Protein AF-A0A8T3SAT8-F1 (afdb_monomer)

Foldseek 3Di:
DPPPVVVVVVVVVVVPPPPDDDDDDDDDDDDDDDDDDDDDDDDDDPPDDDPPPDDDDPDDPPPPPPPPPPPPPPPPPPPPPPPPPPPPDDPDPDDPDDDDDDDPDDDDDDDDPDAAPDCDPVPDDDDRSVVVNVVQDWDQWDADPPDDPHIDGTQFPDKDDDPPDPDIDGHGDPPDAHPVRD

Secondary structure (DSSP, 8-state):
--TTHHHHHHHHHHTTS---------PPP----------PPP----------------------------------------------------PPPP-PPPPP--------SS--S-S-GGG--SHHHHHHHTTT---SEEEPTT-SS-EEESSEEEEE--TT-S--EEEEPTT---TT--

Solvent-accessible surface area (backbone atoms only — not comparable to full-atom values): 13317 Å² total; per-residue (Å²): 135,69,74,61,63,57,50,55,55,52,55,57,58,64,69,71,75,78,85,84,79,90,84,78,89,80,89,85,91,81,86,89,83,82,86,82,81,89,80,89,78,78,87,76,76,81,79,80,74,74,79,81,84,72,81,75,76,85,70,77,76,80,80,71,76,75,81,80,69,76,76,79,81,69,77,77,80,82,69,75,78,78,83,69,77,78,79,83,70,75,82,77,85,72,77,77,81,76,90,68,82,90,72,89,80,86,86,85,89,79,87,70,96,60,78,56,87,51,88,48,76,92,80,52,90,54,70,54,23,48,63,55,41,65,77,78,52,83,53,54,57,44,64,39,92,95,53,91,83,46,77,39,64,63,43,20,74,46,72,49,72,56,97,88,53,94,62,72,52,72,44,62,60,80,88,74,60,50,99,88,70,87

Structure (mmCIF, N/CA/C/O backbone):
data_AF-A0A8T3SAT8-F1
#
_entry.id   AF-A0A8T3SAT8-F1
#
loop_
_atom_site.group_PDB
_atom_site.id
_atom_site.type_symbol
_atom_site.label_atom_id
_atom_site.label_alt_id
_atom_site.label_comp_id
_atom_site.label_asym_id
_atom_site.label_entity_id
_atom_site.label_seq_id
_atom_site.pdbx_PDB_ins_code
_atom_site.Cartn_x
_atom_site.Cartn_y
_atom_site.Cartn_z
_atom_site.occupancy
_atom_site.B_iso_or_equiv
_atom_site.auth_seq_id
_atom_site.auth_comp_id
_atom_site.auth_asym_id
_atom_site.auth_atom_id
_atom_site.pdbx_PDB_model_num
ATOM 1 N N . MET A 1 1 ? -43.794 12.900 -23.174 1.00 59.75 1 MET A N 1
ATOM 2 C CA . MET A 1 1 ? -42.938 12.258 -22.145 1.00 59.75 1 MET A CA 1
ATOM 3 C C . MET A 1 1 ? -42.819 13.051 -20.827 1.00 59.75 1 MET A C 1
ATOM 5 O O . MET A 1 1 ? -41.925 12.776 -20.044 1.00 59.75 1 MET A O 1
ATOM 9 N N . ILE A 1 2 ? -43.742 13.973 -20.506 1.00 54.03 2 ILE A N 1
ATOM 10 C CA . ILE A 1 2 ? -43.681 14.790 -19.267 1.00 54.03 2 ILE A CA 1
ATOM 11 C C . ILE A 1 2 ? -44.518 14.192 -18.110 1.00 54.03 2 ILE A C 1
ATOM 13 O O . ILE A 1 2 ? -44.327 14.543 -16.953 1.00 54.03 2 ILE A O 1
ATOM 17 N N . ARG A 1 3 ? -45.403 13.220 -18.379 1.00 60.56 3 ARG A N 1
ATOM 18 C CA . ARG A 1 3 ? -46.362 12.713 -17.374 1.00 60.56 3 ARG A CA 1
ATOM 19 C C . ARG A 1 3 ? -45.840 11.628 -16.419 1.00 60.56 3 ARG A C 1
ATOM 21 O O . ARG A 1 3 ? -46.456 11.428 -15.384 1.00 60.56 3 ARG A O 1
ATOM 28 N N . VAL A 1 4 ? -44.718 10.967 -16.713 1.00 58.59 4 VAL A N 1
ATOM 29 C CA . VAL A 1 4 ? -44.170 9.902 -15.839 1.00 58.59 4 VAL A CA 1
ATOM 30 C C . VAL A 1 4 ? -43.179 10.470 -14.818 1.00 58.59 4 VAL A C 1
ATOM 32 O O . VAL A 1 4 ? -43.240 10.133 -13.641 1.00 58.59 4 VAL A O 1
ATOM 35 N N . 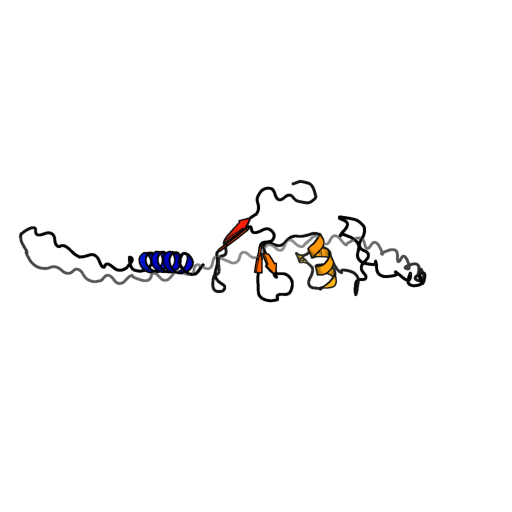ARG A 1 5 ? -42.338 11.428 -15.232 1.00 58.50 5 ARG A N 1
ATOM 36 C CA . ARG A 1 5 ? -41.372 12.098 -14.342 1.00 58.50 5 ARG A CA 1
ATOM 37 C C . ARG A 1 5 ? -42.046 12.925 -13.242 1.00 58.50 5 ARG A C 1
ATOM 39 O O . ARG A 1 5 ? -41.554 12.955 -12.123 1.00 58.50 5 ARG A O 1
ATOM 46 N N . SER A 1 6 ? -43.204 13.522 -13.534 1.00 58.28 6 SER A N 1
ATOM 47 C CA . SER A 1 6 ? -43.958 14.307 -12.548 1.00 58.28 6 SER A CA 1
ATOM 48 C C . SER A 1 6 ? -44.686 13.445 -11.508 1.00 58.28 6 SER A C 1
ATOM 50 O O . SER A 1 6 ? -44.957 13.930 -10.417 1.00 58.28 6 SER A O 1
ATOM 52 N N . LEU A 1 7 ? -44.990 12.179 -11.826 1.00 57.75 7 LEU A N 1
ATOM 53 C CA . LEU A 1 7 ? -45.648 11.251 -10.902 1.00 57.75 7 LEU A CA 1
ATOM 54 C C . LEU A 1 7 ? -44.633 10.604 -9.948 1.00 57.75 7 LEU A C 1
ATOM 56 O O . LEU A 1 7 ? -44.908 10.481 -8.761 1.00 57.75 7 LEU A O 1
ATOM 60 N N . VAL A 1 8 ? -43.432 10.274 -10.439 1.00 63.25 8 VAL A N 1
ATOM 61 C CA . VAL A 1 8 ? -42.338 9.738 -9.607 1.00 63.25 8 VAL A CA 1
ATOM 62 C C . VAL A 1 8 ? -41.837 10.789 -8.611 1.00 63.25 8 VAL A C 1
ATOM 64 O O . VAL A 1 8 ? -41.663 10.478 -7.438 1.00 63.25 8 VAL A O 1
ATOM 67 N N . LEU A 1 9 ? -41.700 12.051 -9.036 1.00 60.97 9 LEU A N 1
ATOM 68 C CA . LEU A 1 9 ? -41.302 13.142 -8.139 1.00 60.97 9 LEU A CA 1
ATOM 69 C C . LEU A 1 9 ? -42.348 13.397 -7.035 1.00 60.97 9 LEU A C 1
ATOM 71 O O . LEU A 1 9 ? -41.993 13.692 -5.899 1.00 60.97 9 LEU A O 1
ATOM 75 N N . LEU A 1 10 ? -43.638 13.233 -7.345 1.00 61.78 10 LEU A N 1
ATOM 76 C CA . LEU A 1 10 ? -44.729 13.454 -6.392 1.00 61.78 10 LEU A CA 1
ATOM 77 C C . LEU A 1 10 ? -44.876 12.294 -5.388 1.00 61.78 10 LEU A C 1
ATOM 79 O O . LEU A 1 10 ? -45.220 12.533 -4.235 1.00 61.78 10 LEU A O 1
ATOM 83 N N . VAL A 1 11 ? -44.532 11.059 -5.777 1.00 63.66 11 VAL A N 1
ATOM 84 C CA . VAL A 1 11 ? -44.477 9.898 -4.865 1.00 63.66 11 VAL A CA 1
ATOM 85 C C . VAL A 1 11 ? -43.277 9.978 -3.910 1.00 63.66 11 VAL A C 1
ATOM 87 O O . VAL A 1 11 ? -43.422 9.656 -2.734 1.00 63.66 11 VAL A O 1
ATOM 90 N N . VAL A 1 12 ? -42.121 10.473 -4.367 1.00 61.75 12 VAL A N 1
ATOM 91 C CA . VAL A 1 12 ? -40.926 10.641 -3.513 1.00 61.75 12 VAL A CA 1
ATOM 92 C C . VAL A 1 12 ? -41.107 11.770 -2.489 1.00 61.75 12 VAL A C 1
ATOM 94 O O . VAL A 1 12 ? -40.681 11.632 -1.346 1.00 61.75 12 VAL A O 1
ATOM 97 N N . ILE A 1 13 ? -41.807 12.851 -2.847 1.00 63.84 13 ILE A N 1
ATOM 98 C CA . ILE A 1 13 ? -42.087 13.962 -1.919 1.00 63.84 13 ILE A CA 1
ATOM 99 C C . ILE A 1 13 ? -43.122 13.567 -0.849 1.00 63.84 13 ILE A C 1
ATOM 101 O O . ILE A 1 13 ? -42.999 13.989 0.297 1.00 63.84 13 ILE A O 1
ATOM 105 N N . ILE A 1 14 ? -44.101 12.714 -1.173 1.00 60.81 14 ILE A N 1
ATOM 106 C CA . ILE A 1 14 ? -45.084 12.215 -0.191 1.00 60.81 14 ILE A CA 1
ATOM 107 C C . ILE A 1 14 ? -44.446 11.229 0.810 1.00 60.81 14 ILE A C 1
ATOM 109 O O . ILE A 1 14 ? -44.901 11.150 1.949 1.00 60.81 14 ILE A O 1
ATOM 113 N N . LEU A 1 15 ? -43.359 10.536 0.443 1.00 52.44 15 LEU A N 1
ATOM 114 C CA . LEU A 1 15 ? -42.663 9.605 1.342 1.00 52.44 15 LEU A CA 1
ATOM 115 C C . LEU A 1 15 ? -41.742 10.289 2.378 1.00 52.44 15 LEU A C 1
ATOM 117 O O . LEU A 1 15 ? -41.305 9.632 3.316 1.00 52.44 15 LEU A O 1
ATOM 121 N N . MET A 1 16 ? -41.470 11.594 2.243 1.00 59.75 16 MET A N 1
ATOM 122 C CA . MET A 1 16 ? -40.545 12.353 3.107 1.00 59.75 16 MET A CA 1
ATOM 123 C C . MET A 1 16 ? -41.233 13.262 4.151 1.00 59.75 16 MET A C 1
ATOM 125 O O . MET A 1 16 ? -40.554 14.005 4.852 1.00 59.75 16 MET A O 1
ATOM 129 N N . ILE A 1 17 ? -42.565 13.200 4.314 1.00 55.97 17 ILE A N 1
ATOM 130 C CA . ILE A 1 17 ? -43.322 14.010 5.306 1.00 55.97 17 ILE A CA 1
ATOM 131 C C . ILE A 1 17 ? -44.000 13.123 6.378 1.00 55.97 17 ILE A C 1
ATOM 133 O O . ILE A 1 17 ? -45.055 13.457 6.906 1.00 55.97 17 ILE A O 1
ATOM 137 N N . ALA A 1 18 ? -43.416 11.971 6.727 1.00 52.09 18 ALA A N 1
ATOM 138 C CA . ALA A 1 18 ? -43.997 11.042 7.713 1.00 52.09 18 ALA A CA 1
ATOM 139 C C . ALA A 1 18 ? -43.043 10.641 8.855 1.00 52.09 18 ALA A C 1
ATOM 141 O O . ALA A 1 18 ? -43.134 9.533 9.376 1.00 52.09 18 ALA A O 1
ATOM 142 N N . ALA A 1 19 ? -42.155 11.542 9.283 1.00 50.53 19 ALA A N 1
ATOM 143 C CA . ALA A 1 19 ? -41.321 11.333 10.470 1.00 50.53 19 ALA A CA 1
ATOM 144 C C . ALA A 1 19 ? -41.245 12.599 11.338 1.00 50.53 19 ALA A C 1
ATOM 146 O O . ALA A 1 19 ? -40.185 13.171 11.559 1.00 50.53 19 ALA A O 1
ATOM 147 N N . CYS A 1 20 ? -42.397 13.058 11.828 1.00 44.00 20 CYS A N 1
ATOM 148 C CA . CYS A 1 20 ? -42.449 13.899 13.020 1.00 44.00 20 CYS A CA 1
ATOM 149 C C . CYS A 1 20 ? -43.768 13.643 13.752 1.00 44.00 20 CYS A C 1
ATOM 151 O O . CYS A 1 20 ? -44.826 14.122 13.347 1.00 44.00 20 CYS A O 1
ATOM 153 N N . ALA A 1 21 ? -43.702 12.850 14.819 1.00 49.66 21 ALA A N 1
ATOM 154 C CA . ALA A 1 21 ? -44.739 12.779 15.835 1.00 49.66 21 ALA A CA 1
ATOM 155 C C . ALA A 1 21 ? -44.066 12.582 17.206 1.00 49.66 21 ALA A C 1
ATOM 157 O O . ALA A 1 21 ? -43.407 11.562 17.411 1.00 49.66 21 ALA A O 1
ATOM 158 N N . PRO A 1 22 ? -44.211 13.533 18.145 1.00 55.34 22 PRO A N 1
ATOM 159 C CA . PRO A 1 22 ? -43.797 13.358 19.529 1.00 55.34 22 PRO A 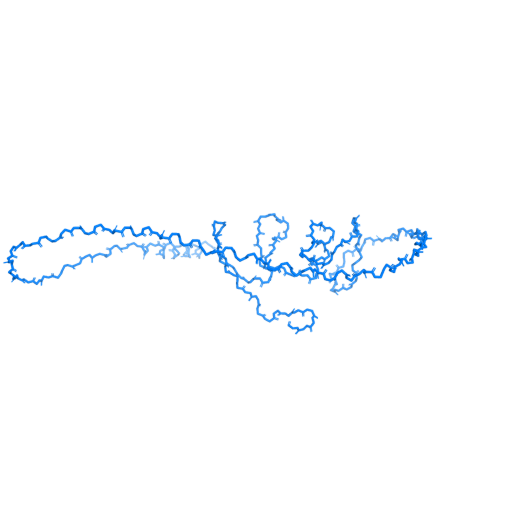CA 1
ATOM 160 C C . PRO A 1 22 ? -44.899 12.609 20.297 1.00 55.34 22 PRO A C 1
ATOM 162 O O . PRO A 1 22 ? -45.972 13.156 20.548 1.00 55.34 22 PRO A O 1
ATOM 165 N N . GLY A 1 23 ? -44.660 11.351 20.671 1.00 43.56 23 GLY A N 1
ATOM 166 C CA . GLY A 1 23 ? -45.424 10.686 21.734 1.00 43.56 23 GLY A CA 1
ATOM 167 C C . GLY A 1 23 ? -44.759 11.020 23.073 1.00 43.56 23 GLY A C 1
ATOM 168 O O . GLY A 1 23 ? -43.551 10.882 23.191 1.00 43.56 23 GLY A O 1
ATOM 169 N N . GLY A 1 24 ? -45.419 11.523 24.110 1.00 42.00 24 GLY A N 1
ATOM 170 C CA . GLY A 1 24 ? -46.820 11.363 24.478 1.00 42.00 24 GLY A CA 1
ATOM 171 C C . GLY A 1 24 ? -46.853 10.693 25.849 1.00 42.00 24 GLY A C 1
ATOM 172 O O . GLY A 1 24 ? -47.033 9.485 25.943 1.00 42.00 24 GLY A O 1
ATOM 173 N N . SER A 1 25 ? -46.605 11.474 26.903 1.00 42.34 25 SER A N 1
ATOM 174 C CA . SER A 1 25 ? -46.695 11.049 28.300 1.00 42.34 25 SER A CA 1
ATOM 175 C C . SER A 1 25 ? -48.133 10.662 28.652 1.00 42.34 25 SER A C 1
ATOM 177 O O . SER A 1 25 ? -49.052 11.448 28.423 1.00 42.34 25 SER A O 1
ATOM 179 N N . THR A 1 26 ? -48.332 9.511 29.294 1.00 53.19 26 THR A N 1
ATOM 180 C CA . THR A 1 26 ? -49.572 9.218 30.031 1.00 53.19 26 THR A CA 1
ATOM 181 C C . THR A 1 26 ? -49.260 8.826 31.476 1.00 53.19 26 THR A C 1
ATOM 183 O O . THR A 1 26 ? -48.391 7.978 31.688 1.00 53.19 26 THR A O 1
ATOM 186 N N . PRO A 1 27 ? -49.956 9.411 32.468 1.00 47.91 27 PRO A N 1
ATOM 187 C CA . PRO A 1 27 ? -49.761 9.131 33.885 1.00 47.91 27 PRO A CA 1
ATOM 188 C C . PRO A 1 27 ? -50.577 7.911 34.336 1.00 47.91 27 PRO A C 1
ATOM 190 O O . PRO A 1 27 ? -51.695 7.688 33.871 1.00 47.91 27 PRO A O 1
ATOM 193 N N . VAL A 1 28 ? -50.044 7.156 35.297 1.00 59.03 28 VAL A N 1
ATOM 194 C CA . VAL A 1 28 ? -50.774 6.102 36.019 1.00 59.03 28 VAL A CA 1
ATOM 195 C C . VAL A 1 28 ? -51.268 6.676 37.355 1.00 59.03 28 VAL A C 1
ATOM 197 O O . VAL A 1 28 ? -50.447 7.208 38.103 1.00 59.03 28 VAL A O 1
ATOM 200 N N . PRO A 1 29 ? -52.569 6.587 37.697 1.00 50.97 29 PRO A N 1
ATOM 201 C CA . PRO A 1 29 ? -53.070 6.970 39.012 1.00 50.97 29 PRO A CA 1
ATOM 202 C C . PRO A 1 29 ? -53.151 5.751 39.949 1.00 50.97 29 PRO A C 1
ATOM 204 O O . PRO A 1 29 ? -53.764 4.737 39.618 1.00 50.97 29 PRO A O 1
ATOM 207 N N . GLY A 1 30 ? -52.575 5.875 41.146 1.00 40.19 30 GLY A N 1
ATOM 208 C CA . GLY A 1 30 ? -52.709 4.926 42.255 1.00 40.19 30 GLY A CA 1
ATOM 209 C C . GLY A 1 30 ? -52.503 5.644 43.592 1.00 40.19 30 GLY A C 1
ATOM 210 O O . GLY A 1 30 ? -51.514 6.342 43.775 1.00 40.19 30 GLY A O 1
ATOM 211 N N . THR A 1 31 ? -53.500 5.540 44.466 1.00 44.75 31 THR A N 1
ATOM 212 C CA . THR A 1 31 ? -53.844 6.443 45.583 1.00 44.75 31 THR A CA 1
ATOM 213 C C . THR A 1 31 ? -53.157 6.078 46.931 1.00 44.75 31 THR A C 1
ATOM 215 O O . THR A 1 31 ? -52.287 5.213 46.939 1.00 44.75 31 THR A O 1
ATOM 218 N N . PRO A 1 32 ? -53.446 6.757 48.071 1.00 49.59 32 PRO A N 1
ATOM 219 C CA . PRO A 1 32 ? -52.447 7.320 48.979 1.00 49.59 32 PRO A CA 1
ATOM 220 C C . PRO A 1 32 ? -52.168 6.445 50.215 1.00 49.59 32 PRO A C 1
ATOM 222 O O . PRO A 1 32 ? -53.019 5.690 50.682 1.00 49.59 32 PRO A O 1
ATOM 225 N N . GLY A 1 33 ? -50.999 6.619 50.829 1.00 36.03 33 GLY A N 1
ATOM 226 C CA . GLY A 1 33 ? -50.707 5.968 52.101 1.00 36.03 33 GLY A CA 1
ATOM 227 C C . GLY A 1 33 ? -49.419 6.454 52.745 1.00 36.03 33 GLY A C 1
ATOM 228 O O . GLY A 1 33 ? -48.346 5.983 52.406 1.00 36.03 33 GLY A O 1
ATOM 229 N N . THR A 1 34 ? -49.584 7.338 53.729 1.00 39.66 34 THR A N 1
ATOM 230 C CA . THR A 1 34 ? -48.758 7.415 54.945 1.00 39.66 34 THR A CA 1
ATOM 231 C C . THR A 1 34 ? -47.325 7.944 54.812 1.00 39.66 34 THR A C 1
ATOM 233 O O . THR A 1 34 ? -46.358 7.207 54.659 1.00 39.66 34 THR A O 1
ATOM 236 N N . THR A 1 35 ? -47.195 9.251 55.046 1.00 41.94 35 THR A N 1
ATOM 237 C CA . THR A 1 35 ? -46.011 9.881 55.653 1.00 41.94 35 THR A CA 1
ATOM 238 C C . THR A 1 35 ? -45.950 9.513 57.145 1.00 41.94 35 THR A C 1
ATOM 240 O O . THR A 1 35 ? -46.977 9.564 57.827 1.00 41.94 35 THR A O 1
ATOM 243 N N . PRO A 1 36 ? -44.757 9.204 57.680 1.00 46.53 36 PRO A N 1
ATOM 244 C CA . PRO A 1 36 ? -44.213 10.089 58.701 1.00 46.53 36 PRO A CA 1
ATOM 245 C C . PRO A 1 36 ? -42.754 10.478 58.440 1.00 46.53 36 PRO A C 1
ATOM 247 O O . PRO A 1 36 ? -42.019 9.863 57.676 1.00 46.53 36 PRO A O 1
ATOM 250 N N . ALA A 1 37 ? -42.420 11.586 59.084 1.00 36.69 37 ALA A N 1
ATOM 251 C CA . ALA A 1 37 ? -41.284 12.463 58.909 1.00 36.69 37 ALA A CA 1
ATOM 252 C C . ALA A 1 37 ? -39.898 11.891 59.263 1.00 36.69 37 ALA A C 1
ATOM 254 O O . ALA A 1 37 ? -39.763 11.063 60.157 1.00 36.69 37 ALA A O 1
ATOM 255 N N . GLN A 1 38 ? -38.912 12.538 58.628 1.00 37.12 38 GLN A N 1
ATOM 256 C CA . GLN A 1 38 ? -37.537 12.819 59.056 1.00 37.12 38 GLN A CA 1
ATOM 257 C C . GLN A 1 38 ? -36.597 11.654 59.374 1.00 37.12 38 GLN A C 1
ATOM 259 O O . GLN A 1 38 ? -36.733 10.984 60.392 1.00 37.12 38 GLN A O 1
ATOM 264 N N . SER A 1 39 ? -35.537 11.558 58.566 1.00 45.56 39 SER A N 1
ATOM 265 C CA . SER A 1 39 ? -34.126 11.614 58.991 1.00 45.56 39 SER A CA 1
ATOM 266 C C . SER A 1 39 ? -33.256 11.674 57.727 1.00 45.56 39 SER A C 1
ATOM 268 O O . SER A 1 39 ? -33.197 10.694 56.991 1.00 45.56 39 SER A O 1
ATOM 270 N N . GLU A 1 40 ? -32.615 12.810 57.450 1.00 53.38 40 GLU A N 1
ATOM 271 C CA . GLU A 1 40 ? -31.442 12.854 56.563 1.00 53.38 40 GLU A CA 1
ATOM 272 C C . GLU A 1 40 ? -30.280 12.115 57.245 1.00 53.38 40 GLU A C 1
ATOM 274 O O . GLU A 1 40 ? -29.990 12.407 58.410 1.00 53.38 40 GLU A O 1
ATOM 279 N N . PRO A 1 41 ? -29.562 11.215 56.555 1.00 47.59 41 PRO A N 1
ATOM 280 C CA . PRO A 1 41 ? -28.158 10.991 56.824 1.00 47.59 41 PRO A CA 1
ATOM 281 C C . PRO A 1 41 ? -27.318 11.701 55.758 1.00 47.59 41 PRO A C 1
ATOM 283 O O . PRO A 1 41 ? -27.615 11.667 54.565 1.00 47.59 41 PRO A O 1
ATOM 286 N N . ALA A 1 42 ? -26.287 12.366 56.261 1.00 44.66 42 ALA A N 1
ATOM 287 C CA . ALA A 1 42 ? -25.343 13.217 55.566 1.00 44.66 42 ALA A CA 1
ATOM 288 C C . ALA A 1 42 ? -24.743 12.611 54.288 1.00 44.66 42 ALA A C 1
ATOM 290 O O . ALA A 1 42 ? -24.468 11.410 54.210 1.00 44.66 42 ALA A O 1
ATOM 291 N N . GLU A 1 43 ? -24.463 13.503 53.334 1.00 43.59 43 GLU A N 1
ATOM 292 C CA . GLU A 1 43 ? -23.470 13.298 52.285 1.00 43.59 43 GLU A CA 1
ATOM 293 C C . GLU A 1 43 ? -22.193 12.710 52.894 1.00 43.59 43 GLU A C 1
ATOM 295 O O . GLU A 1 43 ? -21.590 13.276 53.806 1.00 43.59 43 GLU A O 1
ATOM 300 N N . SER A 1 44 ? -21.803 11.537 52.406 1.00 45.88 44 SER A N 1
ATOM 301 C CA . SER A 1 44 ? -20.454 11.020 52.596 1.00 45.88 44 SER A CA 1
ATOM 302 C C . SER A 1 44 ? -19.680 11.440 51.357 1.00 45.88 44 SER A C 1
ATOM 304 O O . SER A 1 44 ? -19.841 10.843 50.294 1.00 45.88 44 SER A O 1
ATOM 306 N N . GLU A 1 45 ? -18.888 12.503 51.484 1.00 55.19 45 GLU A N 1
ATOM 307 C CA . GLU A 1 45 ? -17.819 12.782 50.529 1.00 55.19 45 GLU A CA 1
ATOM 308 C C . GLU A 1 45 ? -16.924 11.536 50.415 1.00 55.19 45 GLU A C 1
ATOM 310 O O . GLU A 1 45 ? -16.657 10.875 51.429 1.00 55.19 45 GLU A O 1
ATOM 315 N N . PRO A 1 46 ? -16.466 11.173 49.205 1.00 48.50 46 PRO A N 1
ATOM 316 C CA . PRO A 1 46 ? -15.515 10.091 49.064 1.00 48.50 46 PRO A CA 1
ATOM 317 C C . PRO A 1 46 ? -14.213 10.546 49.723 1.00 48.50 46 PRO A C 1
ATOM 319 O O . PRO A 1 46 ? -13.600 11.523 49.302 1.00 48.50 46 PRO A O 1
ATOM 322 N N . ALA A 1 47 ? -13.791 9.849 50.777 1.00 45.75 47 ALA A N 1
ATOM 323 C CA . ALA A 1 47 ? -12.431 9.985 51.262 1.00 45.75 47 ALA A CA 1
ATOM 324 C C . ALA A 1 47 ? -11.506 9.471 50.153 1.00 45.75 47 ALA A C 1
ATOM 326 O O . ALA A 1 47 ? -11.424 8.264 49.916 1.00 45.75 47 ALA A O 1
ATOM 327 N N . GLU A 1 48 ? -10.860 10.399 49.450 1.00 46.22 48 GLU A N 1
ATOM 328 C CA . GLU A 1 48 ? -9.713 10.114 48.603 1.00 46.22 48 GLU A CA 1
ATOM 329 C C . GLU A 1 48 ? -8.643 9.449 49.468 1.00 46.22 48 GLU A C 1
ATOM 331 O O . GLU A 1 48 ? -8.007 10.065 50.321 1.00 46.22 48 GLU A O 1
ATOM 336 N N . SER A 1 49 ? -8.478 8.145 49.289 1.00 49.34 49 SER A N 1
ATOM 337 C CA . SER A 1 49 ? -7.263 7.462 49.691 1.00 49.34 49 SER A CA 1
ATOM 338 C C . SER A 1 49 ? -6.187 7.832 48.677 1.00 49.34 49 SER A C 1
ATOM 340 O O . SER A 1 49 ? -6.204 7.316 47.558 1.00 49.34 49 SER A O 1
ATOM 342 N N . GLU A 1 50 ? -5.276 8.729 49.059 1.00 56.81 50 GLU A N 1
ATOM 343 C CA . GLU A 1 50 ? -4.004 8.895 48.356 1.00 56.81 50 GLU A CA 1
ATOM 344 C C . GLU A 1 50 ? -3.347 7.511 48.204 1.00 56.81 50 GLU A C 1
ATOM 346 O O . GLU A 1 50 ? -3.300 6.745 49.179 1.00 56.81 50 GLU A O 1
ATOM 351 N N . PRO A 1 51 ? -2.856 7.144 47.009 1.00 51.62 51 PRO A N 1
ATOM 352 C CA . PRO A 1 51 ? -2.060 5.943 46.880 1.00 51.62 51 PRO A CA 1
ATOM 353 C C . PRO A 1 51 ? -0.782 6.164 47.689 1.00 51.62 51 PRO A C 1
ATOM 355 O O . PRO A 1 51 ? -0.025 7.098 47.438 1.00 51.62 51 PRO A O 1
ATOM 358 N N . ALA A 1 52 ? -0.542 5.307 48.679 1.00 46.75 52 ALA A N 1
ATOM 359 C CA . ALA A 1 52 ? 0.781 5.203 49.263 1.00 46.75 52 ALA A CA 1
ATOM 360 C C . ALA A 1 52 ? 1.730 4.760 48.141 1.00 46.75 52 ALA A C 1
ATOM 362 O O . ALA A 1 52 ? 1.666 3.614 47.692 1.00 46.75 52 ALA A O 1
ATOM 363 N N . GLU A 1 53 ? 2.569 5.681 47.668 1.00 48.22 53 GLU A N 1
ATOM 364 C CA . GLU A 1 53 ? 3.711 5.362 46.822 1.00 48.22 53 GLU A CA 1
ATOM 365 C C . GLU A 1 53 ? 4.651 4.454 47.611 1.00 48.22 53 GLU A C 1
ATOM 367 O O . GLU A 1 53 ? 5.464 4.878 48.430 1.00 48.22 53 GLU A O 1
ATOM 372 N N . SER A 1 54 ? 4.498 3.156 47.399 1.00 48.88 54 SER A N 1
ATOM 373 C CA . SER A 1 54 ? 5.559 2.201 47.644 1.00 48.88 54 SER A CA 1
ATOM 374 C C . SER A 1 54 ? 6.440 2.194 46.402 1.00 48.88 54 SER A C 1
ATOM 376 O O . SER A 1 54 ? 6.075 1.553 45.419 1.00 48.88 54 SER A O 1
ATOM 378 N N . GLU A 1 55 ? 7.574 2.897 46.443 1.00 58.19 55 GLU A N 1
ATOM 379 C CA . GLU A 1 55 ? 8.700 2.612 45.548 1.00 58.19 55 GLU A CA 1
ATOM 380 C C . GLU A 1 55 ? 9.091 1.137 45.746 1.00 58.19 55 GLU A C 1
ATOM 382 O O . GLU A 1 55 ? 9.549 0.764 46.835 1.00 58.19 55 GLU A O 1
ATOM 387 N N . PRO A 1 56 ? 8.912 0.251 44.750 1.00 51.56 56 PRO A N 1
ATOM 388 C CA . PRO A 1 56 ? 9.581 -1.030 44.774 1.00 51.56 56 PRO A CA 1
ATOM 389 C C . PRO A 1 56 ? 11.038 -0.767 44.399 1.00 51.56 56 PRO A C 1
ATOM 391 O O . PRO A 1 56 ? 11.322 -0.224 43.335 1.00 51.56 56 PRO A O 1
ATOM 394 N N . ALA A 1 57 ? 11.931 -1.146 45.310 1.00 48.78 57 ALA A N 1
ATOM 395 C CA . ALA A 1 57 ? 13.375 -1.056 45.176 1.00 48.78 57 ALA A CA 1
ATOM 396 C C . ALA A 1 57 ? 13.850 -1.386 43.754 1.00 48.78 57 ALA A C 1
ATOM 398 O O . ALA A 1 57 ? 13.593 -2.485 43.246 1.00 48.78 57 ALA A O 1
ATOM 399 N N . GLU A 1 58 ? 14.582 -0.448 43.151 1.00 45.81 58 GLU A N 1
ATOM 400 C CA . GLU A 1 58 ? 15.402 -0.728 41.982 1.00 45.81 58 GLU A CA 1
ATOM 401 C C . GLU A 1 58 ? 16.322 -1.897 42.325 1.00 45.81 58 GLU A C 1
ATOM 403 O O . GLU A 1 58 ? 17.215 -1.820 43.170 1.00 45.81 58 GLU A O 1
ATOM 408 N N . SER A 1 59 ? 16.031 -3.032 41.705 1.00 50.78 59 SER A N 1
ATOM 409 C CA . SER A 1 59 ? 16.971 -4.131 41.640 1.00 50.78 59 SER A CA 1
ATOM 410 C C . SER A 1 59 ? 17.984 -3.699 40.595 1.00 50.78 59 SER A C 1
ATOM 412 O O . SER A 1 59 ? 17.632 -3.642 39.417 1.00 50.78 59 SER A O 1
ATOM 414 N N . GLU A 1 60 ? 19.204 -3.353 41.009 1.00 56.50 60 GLU A N 1
ATOM 415 C CA . GLU A 1 60 ? 20.305 -3.232 40.056 1.00 56.50 60 GLU A CA 1
ATOM 416 C C . GLU A 1 60 ? 20.312 -4.510 39.203 1.00 56.50 60 GLU A C 1
ATOM 418 O O . GLU A 1 60 ? 20.320 -5.617 39.765 1.00 56.50 60 GLU A O 1
ATOM 423 N N . PRO A 1 61 ? 20.253 -4.409 37.864 1.00 50.53 61 PRO A N 1
ATOM 424 C CA . PRO A 1 61 ? 20.504 -5.574 37.046 1.00 50.53 61 PRO A CA 1
ATOM 425 C C . PRO A 1 61 ? 21.919 -6.028 37.394 1.00 50.53 61 PRO A C 1
ATOM 427 O O . PRO A 1 61 ? 22.860 -5.238 37.354 1.00 50.53 61 PRO A O 1
ATOM 430 N N . ALA A 1 62 ? 22.073 -7.295 37.776 1.00 48.09 62 ALA A N 1
ATOM 431 C CA . ALA A 1 62 ? 23.391 -7.897 37.809 1.00 48.09 62 ALA A CA 1
ATOM 432 C C . ALA A 1 62 ? 23.951 -7.777 36.389 1.00 48.09 62 ALA A C 1
ATOM 434 O O . ALA A 1 62 ? 23.507 -8.496 35.487 1.00 48.09 62 ALA A O 1
ATOM 435 N N . GLU A 1 63 ? 24.870 -6.830 36.191 1.00 46.03 63 GLU A N 1
ATOM 436 C CA . GLU A 1 63 ? 25.658 -6.720 34.977 1.00 46.03 63 GLU A CA 1
ATOM 437 C C . GLU A 1 63 ? 26.401 -8.039 34.817 1.00 46.03 63 GLU A C 1
ATOM 439 O O . GLU A 1 63 ? 27.391 -8.343 35.482 1.00 46.03 63 GLU A O 1
ATOM 444 N N . SER A 1 64 ? 25.836 -8.883 33.967 1.00 50.69 64 SER A N 1
ATOM 445 C CA . SER A 1 64 ? 26.569 -9.979 33.381 1.00 50.69 64 SER A CA 1
ATOM 446 C C . SER A 1 64 ? 27.440 -9.303 32.339 1.00 50.69 64 SER A C 1
ATOM 448 O O . SER A 1 64 ? 26.910 -8.853 31.323 1.00 50.69 64 SER A O 1
ATOM 450 N N . GLU A 1 65 ? 28.738 -9.162 32.616 1.00 53.81 65 GLU A N 1
ATOM 451 C CA . GLU A 1 65 ? 29.692 -8.774 31.581 1.00 53.81 65 GLU A CA 1
ATOM 452 C C . GLU A 1 65 ? 29.418 -9.657 30.355 1.00 53.81 65 GLU A C 1
ATOM 454 O O . GLU A 1 65 ? 29.408 -10.892 30.484 1.00 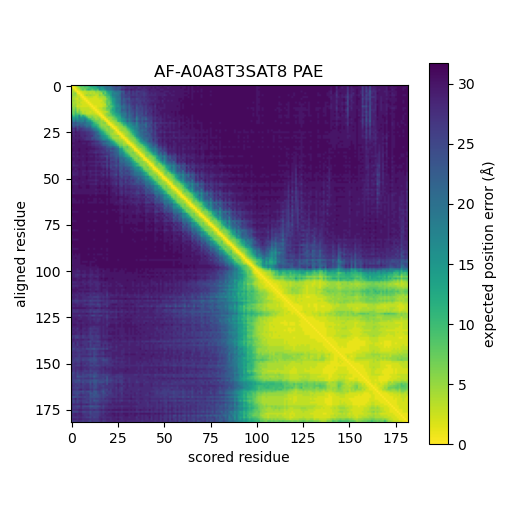53.81 65 GLU A O 1
ATOM 459 N N . PRO A 1 66 ? 29.138 -9.078 29.175 1.00 48.91 66 PRO A N 1
ATOM 460 C CA . PRO A 1 66 ? 29.122 -9.877 27.973 1.00 48.91 66 PRO A CA 1
ATOM 461 C C . PRO A 1 66 ? 30.529 -10.452 27.844 1.00 48.91 66 PRO A C 1
ATOM 463 O O . PRO A 1 66 ? 31.515 -9.719 27.868 1.00 48.91 66 PRO A O 1
ATOM 466 N N . ALA A 1 67 ? 30.634 -11.776 27.749 1.00 47.03 67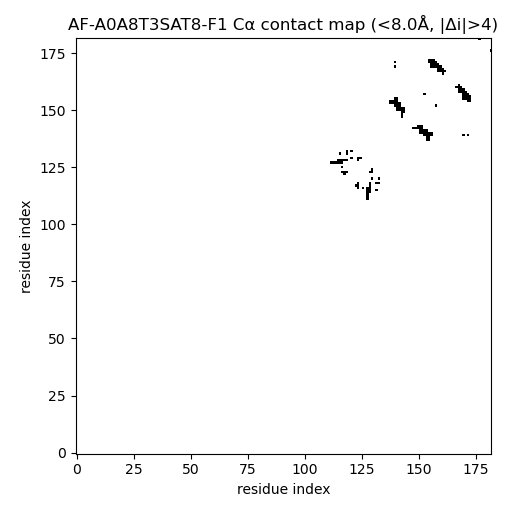 ALA A N 1
ATOM 467 C CA . ALA A 1 67 ? 31.872 -12.386 27.308 1.00 47.03 67 ALA A CA 1
ATOM 468 C C . ALA A 1 67 ? 32.159 -11.815 25.915 1.00 47.03 67 ALA A C 1
ATOM 470 O O . ALA A 1 67 ? 31.503 -12.200 24.943 1.00 47.03 67 ALA A O 1
ATOM 471 N N . GLU A 1 68 ? 33.093 -10.864 25.844 1.00 44.81 68 GLU A N 1
ATOM 472 C CA . GLU A 1 68 ? 33.643 -10.361 24.596 1.00 44.81 68 GLU A CA 1
ATOM 473 C C . GLU A 1 68 ? 34.277 -11.545 23.877 1.00 44.81 68 GLU A C 1
ATOM 475 O O . GLU A 1 68 ? 35.395 -11.982 24.146 1.00 44.81 68 GLU A O 1
ATOM 480 N N . SER A 1 69 ? 33.489 -12.129 22.988 1.00 52.84 69 SER A N 1
ATOM 481 C CA . SER A 1 69 ? 34.013 -12.951 21.923 1.00 52.84 69 SER A CA 1
ATOM 482 C C . SER A 1 69 ? 34.517 -11.941 20.910 1.00 52.84 69 SER A C 1
ATOM 484 O O . SER A 1 69 ? 33.700 -11.285 20.263 1.00 52.84 69 SER A O 1
ATOM 486 N N . GLU A 1 70 ? 35.837 -11.760 20.826 1.00 53.97 70 GLU A N 1
ATOM 487 C CA . GLU A 1 70 ? 36.435 -11.010 19.724 1.00 53.97 70 GLU A CA 1
ATOM 488 C C . GLU A 1 70 ? 35.798 -11.517 18.421 1.00 53.97 70 GLU A C 1
ATOM 490 O O . GLU A 1 70 ? 35.826 -12.731 18.162 1.00 53.97 70 GLU A O 1
ATOM 495 N N . PRO A 1 71 ? 35.179 -10.648 17.605 1.00 49.09 71 PRO A N 1
ATOM 496 C CA . PRO A 1 71 ? 34.817 -11.061 16.270 1.00 49.09 71 PRO A CA 1
ATOM 497 C C . PRO A 1 71 ? 36.137 -11.392 15.581 1.00 49.09 71 PRO A C 1
ATOM 499 O O . PRO A 1 71 ? 37.046 -10.567 15.532 1.00 49.09 71 PRO A O 1
ATOM 502 N N . ALA A 1 72 ? 36.269 -12.621 15.085 1.00 47.44 72 ALA A N 1
ATOM 503 C CA . ALA A 1 72 ? 37.341 -12.932 14.162 1.00 47.44 72 ALA A CA 1
ATOM 504 C C . ALA A 1 72 ? 37.181 -11.979 12.972 1.00 47.44 72 ALA A C 1
ATOM 506 O O . ALA A 1 72 ? 36.276 -12.163 12.153 1.00 47.44 72 ALA A O 1
ATOM 507 N N . GLU A 1 73 ? 38.020 -10.942 12.922 1.00 44.09 73 GLU A N 1
ATOM 508 C CA . GLU A 1 73 ? 38.153 -10.060 11.773 1.00 44.09 73 GLU A CA 1
ATOM 509 C C . GLU A 1 73 ? 38.564 -10.924 10.587 1.00 44.09 73 GLU A C 1
ATOM 511 O O . GLU A 1 73 ? 39.720 -11.294 10.389 1.00 44.09 73 GLU A O 1
ATOM 516 N N . SER A 1 74 ? 37.558 -11.318 9.824 1.00 52.78 74 SER A N 1
ATOM 517 C CA . SER A 1 74 ? 37.756 -11.779 8.470 1.00 52.78 74 SER A CA 1
ATOM 518 C C . SER A 1 74 ? 37.864 -10.498 7.667 1.00 52.78 74 SER A C 1
ATOM 520 O O . SER A 1 74 ? 36.850 -9.829 7.465 1.00 52.78 74 SER A O 1
ATOM 522 N N . GLU A 1 75 ? 39.085 -10.118 7.285 1.00 54.31 75 GLU A N 1
ATOM 523 C CA . GLU A 1 75 ? 39.283 -9.052 6.307 1.00 54.31 75 GLU A CA 1
ATOM 524 C C . GLU A 1 75 ? 38.323 -9.309 5.136 1.00 54.31 75 GLU A C 1
ATOM 526 O O . GLU A 1 75 ? 38.330 -10.415 4.573 1.00 54.31 75 GLU A O 1
ATOM 531 N N . PRO A 1 76 ? 37.456 -8.349 4.772 1.00 49.28 76 PRO A N 1
ATOM 532 C CA . PRO A 1 76 ? 36.706 -8.484 3.546 1.00 49.28 76 PRO A CA 1
ATOM 533 C C . PRO A 1 76 ? 37.748 -8.514 2.434 1.00 49.28 76 PRO A C 1
ATOM 535 O O . PRO A 1 76 ? 38.541 -7.586 2.288 1.00 49.28 76 PRO A O 1
ATOM 538 N N . ALA A 1 77 ? 37.784 -9.605 1.674 1.00 48.47 77 ALA A N 1
ATOM 539 C CA . ALA A 1 77 ? 38.538 -9.625 0.438 1.00 48.47 77 ALA A CA 1
ATOM 540 C C . ALA A 1 77 ? 37.979 -8.496 -0.436 1.00 48.47 77 ALA A C 1
ATOM 542 O O . ALA A 1 77 ? 36.881 -8.629 -0.983 1.00 48.47 77 ALA A O 1
ATOM 543 N N . GLU A 1 78 ? 38.712 -7.382 -0.522 1.00 47.31 78 GLU A N 1
ATOM 544 C CA . GLU A 1 78 ? 38.471 -6.328 -1.497 1.00 47.31 78 GLU A CA 1
ATOM 545 C C . GLU A 1 78 ? 38.571 -6.964 -2.878 1.00 47.31 78 GLU A C 1
ATOM 547 O O . GLU A 1 78 ? 39.641 -7.178 -3.444 1.00 47.31 78 GLU A O 1
ATOM 552 N N . SER A 1 79 ? 37.414 -7.348 -3.396 1.00 55.38 79 SER A N 1
ATOM 553 C CA . SER A 1 79 ? 37.252 -7.616 -4.806 1.00 55.38 79 SER A CA 1
ATOM 554 C C . SER A 1 79 ? 37.010 -6.251 -5.418 1.00 55.38 79 SER A C 1
ATOM 556 O O . SER A 1 79 ? 35.929 -5.687 -5.241 1.00 55.38 79 SER A O 1
ATOM 558 N N . GLU A 1 80 ? 38.033 -5.693 -6.069 1.00 57.09 80 GLU A N 1
ATOM 559 C CA . GLU A 1 80 ? 37.849 -4.522 -6.920 1.00 57.09 80 GLU A CA 1
ATOM 560 C C . GLU A 1 80 ? 36.628 -4.777 -7.817 1.00 57.09 80 GLU A C 1
ATOM 562 O O . GLU A 1 80 ? 36.547 -5.838 -8.454 1.00 57.09 80 GLU A O 1
ATOM 567 N N . PRO A 1 81 ? 35.644 -3.863 -7.858 1.00 50.84 81 PRO A N 1
ATOM 568 C CA . PRO A 1 81 ? 34.563 -4.001 -8.806 1.00 50.84 81 PRO A CA 1
ATOM 569 C C . PRO A 1 81 ? 35.201 -3.910 -10.187 1.00 50.84 81 PRO A C 1
ATOM 571 O O . PRO A 1 81 ? 35.822 -2.907 -10.531 1.00 50.84 81 PRO A O 1
ATOM 574 N N . ALA A 1 82 ? 35.078 -4.976 -10.975 1.00 49.81 82 ALA A N 1
ATOM 575 C CA . ALA A 1 82 ? 35.406 -4.906 -12.383 1.00 49.81 82 ALA A CA 1
ATOM 576 C C . ALA A 1 82 ? 34.524 -3.810 -12.999 1.00 49.81 82 ALA A C 1
ATOM 578 O O . ALA A 1 82 ? 33.318 -4.012 -13.165 1.00 49.81 82 ALA A O 1
ATOM 579 N N . GLU A 1 83 ? 35.122 -2.651 -13.298 1.00 49.94 83 GLU A N 1
ATOM 580 C CA . GLU A 1 83 ? 34.554 -1.634 -14.177 1.00 49.94 83 GLU A CA 1
ATOM 581 C C . GLU A 1 83 ? 34.220 -2.322 -15.499 1.00 49.94 83 GLU A C 1
ATOM 583 O O . GLU A 1 83 ? 35.060 -2.538 -16.371 1.00 49.94 83 GLU A O 1
ATOM 588 N N . SER A 1 84 ? 32.967 -2.737 -15.618 1.00 57.00 84 SER A N 1
ATOM 589 C CA . SER A 1 84 ? 32.378 -3.058 -16.899 1.00 57.00 84 SER A CA 1
ATOM 590 C C . SER A 1 84 ? 31.843 -1.735 -17.412 1.00 57.00 84 SER A C 1
ATOM 592 O O . SER A 1 84 ? 30.867 -1.218 -16.866 1.00 57.00 84 SER A O 1
ATOM 594 N N . GLU A 1 85 ? 32.519 -1.158 -18.409 1.00 59.38 85 GLU A N 1
ATOM 595 C CA . GLU A 1 85 ? 31.978 -0.025 -19.157 1.00 59.38 85 GLU A CA 1
ATOM 596 C C . GLU A 1 85 ? 30.519 -0.341 -19.530 1.00 59.38 85 GLU A C 1
ATOM 598 O O . GLU A 1 85 ? 30.244 -1.440 -20.034 1.00 59.38 85 GLU A O 1
ATOM 603 N N . PRO A 1 86 ? 29.563 0.571 -19.278 1.00 52.94 86 PRO A N 1
ATOM 604 C CA . PRO A 1 86 ? 28.205 0.378 -19.745 1.00 52.94 86 PRO A CA 1
ATOM 605 C C . PRO A 1 86 ? 28.266 0.263 -21.264 1.00 52.94 86 PRO A C 1
ATOM 607 O O . PRO A 1 86 ? 28.699 1.193 -21.942 1.00 52.94 86 PRO A O 1
ATOM 610 N N . ALA A 1 87 ? 27.847 -0.880 -21.803 1.00 52.91 87 ALA A N 1
ATOM 611 C CA . ALA A 1 87 ? 27.618 -0.998 -23.230 1.00 52.91 87 ALA A CA 1
ATOM 612 C C . ALA A 1 87 ? 26.540 0.026 -23.603 1.00 52.91 87 ALA A C 1
ATOM 614 O O . ALA A 1 87 ? 25.361 -0.156 -23.286 1.00 52.91 87 ALA A O 1
ATOM 615 N N . GLU A 1 88 ? 26.977 1.119 -24.228 1.00 52.00 88 GLU A N 1
ATOM 616 C CA . GLU A 1 88 ? 26.143 2.170 -24.793 1.00 52.00 88 GLU A CA 1
ATOM 617 C C . GLU A 1 88 ? 25.241 1.520 -25.848 1.00 52.00 88 GLU A C 1
ATOM 619 O O . GLU A 1 88 ? 25.616 1.284 -26.994 1.00 52.00 88 GLU A O 1
ATOM 624 N N . SER A 1 89 ? 24.060 1.101 -25.401 1.00 60.81 89 SER A N 1
ATOM 625 C CA . SER A 1 89 ? 23.032 0.549 -26.265 1.00 60.81 89 SER A CA 1
ATOM 626 C C . SER A 1 89 ? 22.307 1.736 -26.868 1.00 60.81 89 SER A C 1
ATOM 628 O O . SER A 1 89 ? 21.630 2.474 -26.150 1.00 60.81 89 SER A O 1
ATOM 630 N N . GLU A 1 90 ? 22.492 1.948 -28.171 1.00 62.22 90 GLU A N 1
ATOM 631 C CA . GLU A 1 90 ? 21.763 2.983 -28.897 1.00 62.22 90 GLU A CA 1
ATOM 632 C C . GLU A 1 90 ? 20.252 2.845 -28.630 1.00 62.22 90 GLU A C 1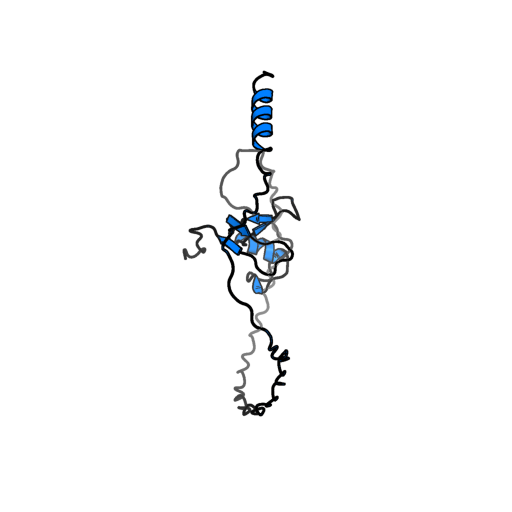
ATOM 634 O O . GLU A 1 90 ? 19.732 1.720 -28.626 1.00 62.22 90 GLU A O 1
ATOM 639 N N . PRO A 1 91 ? 19.528 3.957 -28.398 1.00 57.84 91 PRO A N 1
ATOM 640 C CA . PRO A 1 91 ? 18.091 3.914 -28.186 1.00 57.84 91 PRO A CA 1
ATOM 641 C C . PRO A 1 91 ? 17.420 3.255 -29.388 1.00 57.84 91 PRO A C 1
ATOM 643 O O . PRO A 1 91 ? 17.444 3.786 -30.498 1.00 57.84 91 PRO A O 1
ATOM 646 N N . ALA A 1 92 ? 16.803 2.096 -29.171 1.00 61.44 92 ALA A N 1
ATOM 647 C CA . ALA A 1 92 ? 15.940 1.501 -30.174 1.00 61.44 92 ALA A CA 1
ATOM 648 C C . ALA A 1 92 ? 14.786 2.478 -30.445 1.00 61.44 92 ALA A C 1
ATOM 650 O O . ALA A 1 92 ? 13.948 2.711 -29.568 1.00 61.44 92 ALA A O 1
ATOM 651 N N . GLU A 1 93 ? 14.748 3.054 -31.651 1.00 53.00 93 GLU A N 1
ATOM 652 C CA . GLU A 1 93 ? 13.611 3.835 -32.137 1.00 53.00 93 GLU A CA 1
ATOM 653 C C . GLU A 1 93 ? 12.358 2.954 -32.105 1.00 53.00 93 GLU A C 1
ATOM 655 O O . GLU A 1 93 ? 12.086 2.153 -32.999 1.00 53.00 93 GLU A O 1
ATOM 660 N N . SER A 1 94 ? 11.587 3.093 -31.032 1.00 60.56 94 SER A N 1
ATOM 661 C CA . SER A 1 94 ? 10.276 2.478 -30.911 1.00 60.56 94 SER A CA 1
ATOM 662 C C . SER A 1 94 ? 9.276 3.409 -31.578 1.00 60.56 94 SER A C 1
ATOM 664 O O . SER A 1 94 ? 8.836 4.397 -30.993 1.00 60.56 94 SER A O 1
ATOM 666 N N . THR A 1 95 ? 8.919 3.112 -32.828 1.00 65.69 95 THR A N 1
ATOM 667 C CA . THR A 1 95 ? 7.746 3.722 -33.458 1.00 65.69 95 THR A CA 1
ATOM 668 C C . THR A 1 95 ? 6.530 3.483 -32.559 1.00 65.69 95 THR A C 1
ATOM 670 O O . THR A 1 95 ? 6.255 2.320 -32.243 1.00 65.69 95 THR A O 1
ATOM 673 N N . PRO A 1 96 ? 5.801 4.531 -32.130 1.00 65.06 96 PRO A N 1
ATOM 674 C CA . PRO A 1 96 ? 4.667 4.361 -31.235 1.00 65.06 96 PRO A CA 1
ATOM 675 C C . PRO A 1 96 ? 3.605 3.493 -31.923 1.00 65.06 96 PRO A C 1
ATOM 677 O O . PRO A 1 96 ? 3.306 3.718 -33.103 1.00 65.06 96 PRO A O 1
ATOM 680 N N . PRO A 1 97 ? 3.038 2.493 -31.228 1.00 68.12 97 PRO A N 1
ATOM 681 C CA . PRO A 1 97 ? 2.028 1.633 -31.820 1.00 68.12 97 PRO A CA 1
ATOM 682 C C . PRO A 1 97 ? 0.828 2.477 -32.262 1.00 68.12 97 PRO A C 1
ATOM 684 O O . PRO A 1 97 ? 0.232 3.219 -31.482 1.00 68.12 97 PRO A O 1
ATOM 687 N N . THR A 1 98 ? 0.480 2.371 -33.546 1.00 65.75 98 THR A N 1
ATOM 688 C CA . THR A 1 98 ? -0.801 2.860 -34.065 1.00 65.75 98 THR A CA 1
ATOM 689 C C . THR A 1 98 ? -1.907 2.058 -33.391 1.00 65.75 98 THR A C 1
ATOM 691 O O . THR A 1 98 ? -1.857 0.831 -33.407 1.00 65.75 98 THR A O 1
ATOM 694 N N . GLY A 1 99 ? -2.858 2.769 -32.778 1.00 70.38 99 GLY A N 1
ATOM 695 C CA . GLY A 1 99 ? -3.899 2.231 -31.903 1.00 70.38 99 GLY A CA 1
ATOM 696 C C . GLY A 1 99 ? -4.534 0.942 -32.419 1.00 70.38 99 GLY A C 1
ATOM 697 O O . GLY A 1 99 ? -5.335 0.964 -33.353 1.00 70.38 99 GLY A O 1
ATOM 698 N N . GLY A 1 100 ? -4.155 -0.166 -31.788 1.00 80.56 100 GLY A N 1
ATOM 699 C CA . GLY A 1 100 ? -4.863 -1.437 -31.837 1.00 80.56 100 GLY A CA 1
ATOM 700 C C . GLY A 1 100 ? -5.699 -1.623 -30.574 1.00 80.56 100 GLY A C 1
ATOM 701 O O . GLY A 1 100 ? -5.579 -0.853 -29.617 1.00 80.56 100 GLY A O 1
ATOM 702 N N . ASP A 1 101 ? -6.538 -2.654 -30.575 1.00 87.88 101 ASP A N 1
ATOM 703 C CA . ASP A 1 101 ? -7.262 -3.071 -29.378 1.00 87.88 101 ASP A CA 1
ATOM 704 C C . ASP A 1 101 ? -6.276 -3.424 -28.246 1.00 87.88 101 ASP A C 1
ATOM 706 O O . ASP A 1 101 ? -5.193 -3.957 -28.519 1.00 87.88 101 ASP A O 1
ATOM 710 N N . PRO A 1 102 ? -6.613 -3.137 -26.975 1.00 86.50 102 PRO A N 1
ATOM 711 C CA . PRO A 1 102 ? -5.742 -3.453 -25.851 1.00 86.50 102 PRO A CA 1
ATOM 712 C C . PRO A 1 102 ? -5.475 -4.960 -25.786 1.00 86.50 102 PRO A C 1
ATOM 714 O O . PRO A 1 102 ? -6.399 -5.776 -25.792 1.00 86.50 102 PRO A O 1
ATOM 717 N N . VAL A 1 103 ? -4.198 -5.325 -25.696 1.00 87.56 103 VAL A N 1
ATOM 718 C CA . VAL A 1 103 ? -3.754 -6.712 -25.524 1.00 87.56 103 VAL A CA 1
ATOM 719 C C . VAL A 1 103 ? -3.447 -6.941 -24.048 1.00 87.56 103 VAL A C 1
ATOM 721 O O . VAL A 1 103 ? -2.735 -6.154 -23.432 1.00 87.56 103 VAL A O 1
ATOM 724 N N . VAL A 1 104 ? -3.991 -8.015 -23.474 1.00 90.62 104 VAL A N 1
ATOM 725 C CA . VAL A 1 104 ? -3.738 -8.392 -22.076 1.00 90.62 104 VAL A CA 1
ATOM 726 C C . VAL A 1 104 ? -2.399 -9.121 -21.965 1.00 90.62 104 VAL A C 1
ATOM 728 O O . VAL A 1 104 ? -2.144 -10.076 -22.700 1.00 90.62 104 VAL A O 1
ATOM 731 N N . GLY A 1 105 ? -1.582 -8.707 -20.997 1.00 90.12 105 GLY A N 1
ATOM 732 C CA . GLY A 1 105 ? -0.272 -9.293 -20.718 1.00 90.12 105 GLY A CA 1
ATOM 733 C C . GLY A 1 105 ? 0.859 -8.694 -21.557 1.00 90.12 105 GLY A C 1
ATOM 734 O O . GLY A 1 105 ? 0.718 -7.634 -22.162 1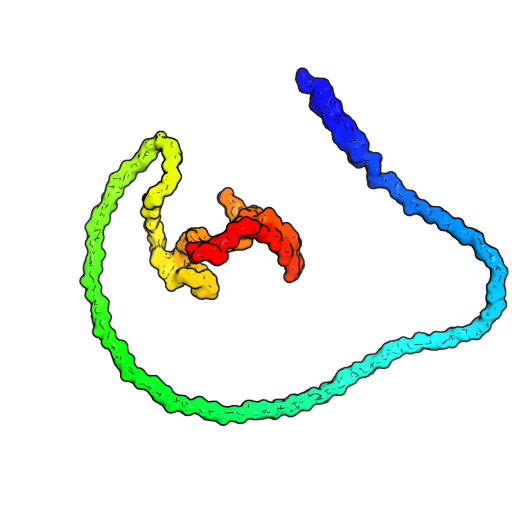.00 90.12 105 GLY A O 1
ATOM 735 N N . GLY A 1 106 ? 1.999 -9.386 -21.573 1.00 91.00 106 GLY A N 1
ATOM 736 C CA . GLY A 1 106 ? 3.227 -8.932 -22.229 1.00 91.00 106 GLY A CA 1
ATOM 737 C C . GLY A 1 106 ? 4.242 -8.329 -21.257 1.00 91.00 106 GLY A C 1
ATOM 738 O O . GLY A 1 106 ? 4.100 -8.430 -20.040 1.00 91.00 106 GLY A O 1
ATOM 739 N N . THR A 1 107 ? 5.295 -7.729 -21.812 1.00 92.25 107 THR A N 1
ATOM 740 C CA . THR A 1 107 ? 6.369 -7.090 -21.045 1.00 92.25 107 THR A CA 1
ATOM 741 C C . THR A 1 107 ? 6.311 -5.586 -21.251 1.00 92.25 107 THR A C 1
ATOM 743 O O . THR A 1 107 ? 6.465 -5.105 -22.374 1.00 92.25 107 THR A O 1
ATOM 746 N N . LEU A 1 108 ? 6.123 -4.848 -20.159 1.00 89.62 108 LEU A N 1
ATOM 747 C CA . LEU A 1 108 ? 6.307 -3.404 -20.128 1.00 89.62 108 LEU A CA 1
ATOM 748 C C . LEU A 1 108 ? 7.738 -3.104 -19.674 1.00 89.62 108 LEU A C 1
ATOM 750 O O . LEU A 1 108 ? 8.107 -3.419 -18.546 1.00 89.62 108 LEU A O 1
ATOM 754 N N . ALA A 1 109 ? 8.534 -2.494 -20.549 1.00 91.88 109 ALA A N 1
ATOM 755 C CA . ALA A 1 109 ? 9.821 -1.922 -20.173 1.00 91.88 109 ALA A CA 1
ATOM 756 C C . ALA A 1 109 ? 9.623 -0.445 -19.813 1.00 91.88 109 ALA A C 1
ATOM 758 O O . ALA A 1 109 ? 9.094 0.325 -20.615 1.00 91.88 109 ALA A O 1
ATOM 759 N N . PHE A 1 110 ? 10.045 -0.056 -18.611 1.00 89.38 110 PHE A N 1
ATOM 760 C CA . PHE A 1 110 ? 9.963 1.318 -18.118 1.00 89.38 110 PHE A CA 1
ATOM 761 C C . PHE A 1 110 ? 11.327 1.741 -17.555 1.00 89.38 110 PHE A C 1
ATOM 763 O O . PHE A 1 110 ? 12.003 0.949 -16.900 1.00 89.38 110 PHE A O 1
ATOM 770 N N . GLY A 1 111 ? 11.739 2.979 -17.835 1.00 92.88 111 GLY A N 1
ATOM 771 C CA . GLY A 1 111 ? 12.945 3.573 -17.258 1.00 92.88 111 GLY A CA 1
ATOM 772 C C . GLY A 1 111 ? 12.631 4.276 -15.939 1.00 92.88 111 GLY A C 1
ATOM 773 O O . GLY A 1 111 ? 11.842 5.222 -15.927 1.00 92.88 111 GLY A O 1
ATOM 774 N N . GLY A 1 112 ? 13.248 3.820 -14.848 1.00 90.75 112 GLY A N 1
ATOM 775 C CA . GLY A 1 112 ? 13.218 4.498 -13.548 1.00 90.75 112 GLY A CA 1
ATOM 776 C C . GLY A 1 112 ? 14.179 5.687 -13.489 1.00 90.75 112 GLY A C 1
ATOM 777 O O . GLY A 1 112 ? 15.078 5.807 -14.321 1.00 90.75 112 GLY A O 1
ATOM 778 N N . ALA A 1 113 ? 13.999 6.567 -12.500 1.00 92.06 113 ALA A N 1
ATOM 779 C CA . ALA A 1 113 ? 14.912 7.696 -12.293 1.00 92.06 113 ALA A CA 1
ATOM 780 C C . ALA A 1 113 ? 16.162 7.282 -11.498 1.00 92.06 113 ALA A C 1
ATOM 782 O O . ALA A 1 113 ? 17.218 7.891 -11.655 1.00 92.06 113 ALA A O 1
ATOM 783 N N . ALA A 1 114 ? 16.046 6.239 -10.671 1.00 93.25 114 ALA A N 1
ATOM 784 C CA . ALA A 1 114 ? 17.157 5.575 -9.998 1.00 93.25 114 ALA A CA 1
ATOM 785 C C . ALA A 1 114 ? 16.800 4.110 -9.684 1.00 93.25 114 ALA A C 1
ATOM 787 O O . ALA A 1 114 ? 15.701 3.641 -9.986 1.00 93.25 114 ALA A O 1
ATOM 788 N N . LEU A 1 115 ? 17.743 3.381 -9.084 1.00 93.12 115 LEU A N 1
ATOM 789 C CA . LEU A 1 115 ? 17.483 2.057 -8.521 1.00 93.12 115 LEU A CA 1
ATOM 790 C C . LEU A 1 115 ? 16.718 2.181 -7.196 1.00 93.12 115 LEU A C 1
ATOM 792 O O . LEU A 1 115 ? 16.904 3.152 -6.463 1.00 93.12 115 LEU A O 1
ATOM 796 N N . ALA A 1 116 ? 15.902 1.176 -6.876 1.00 93.06 116 ALA A N 1
ATOM 797 C CA . ALA A 1 116 ? 15.287 1.066 -5.556 1.00 93.06 116 ALA A CA 1
ATOM 798 C C . ALA A 1 116 ? 16.347 0.778 -4.485 1.00 93.06 116 ALA A C 1
ATOM 800 O O . ALA A 1 116 ? 17.262 -0.020 -4.703 1.00 93.06 116 ALA A O 1
ATOM 801 N N . ALA A 1 117 ? 16.198 1.410 -3.323 1.00 93.69 117 ALA A N 1
ATOM 802 C CA . ALA A 1 117 ? 17.098 1.233 -2.190 1.00 93.69 117 ALA A CA 1
ATOM 803 C C . ALA A 1 117 ? 16.755 -0.019 -1.366 1.00 93.69 117 ALA A C 1
ATOM 805 O O . ALA A 1 117 ? 17.651 -0.689 -0.857 1.00 93.69 117 ALA A O 1
ATOM 806 N N . SER A 1 118 ? 15.465 -0.341 -1.235 1.00 94.38 118 SER A N 1
ATOM 807 C CA . SER A 1 118 ? 14.972 -1.507 -0.498 1.00 94.38 118 SER A CA 1
ATOM 808 C C . SER A 1 118 ? 13.631 -1.9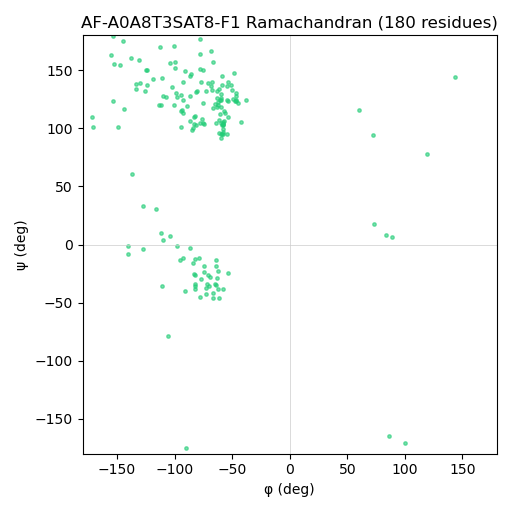83 -1.063 1.00 94.38 118 SER A C 1
ATOM 810 O O . SER A 1 118 ? 12.891 -1.214 -1.674 1.00 94.38 118 SER A O 1
ATOM 812 N N . LEU A 1 119 ? 13.321 -3.267 -0.858 1.00 95.12 119 LEU A N 1
ATOM 813 C CA . LEU A 1 119 ? 12.014 -3.875 -1.153 1.00 95.12 119 LEU A CA 1
ATOM 814 C C . LEU A 1 119 ? 11.257 -4.284 0.122 1.00 95.12 119 LEU A C 1
ATOM 816 O O . LEU A 1 119 ? 10.234 -4.967 0.050 1.00 95.12 119 LEU A O 1
ATOM 820 N N . ASP A 1 120 ? 11.758 -3.866 1.284 1.00 95.88 120 ASP A N 1
ATOM 821 C CA . ASP A 1 120 ? 11.036 -3.953 2.547 1.00 95.88 120 ASP A CA 1
ATOM 822 C C . ASP A 1 120 ? 10.283 -2.629 2.785 1.00 95.88 120 ASP A C 1
ATOM 824 O O . ASP A 1 120 ? 10.931 -1.589 2.985 1.00 95.88 120 ASP A O 1
ATOM 828 N N . PRO A 1 121 ? 8.935 -2.625 2.764 1.00 94.19 121 PRO A N 1
ATOM 829 C CA . PRO A 1 121 ? 8.153 -1.412 2.980 1.00 94.19 121 PRO A CA 1
ATOM 830 C C . PRO A 1 121 ? 8.359 -0.801 4.375 1.00 94.19 121 PRO A C 1
ATOM 832 O O . PRO A 1 121 ? 8.169 0.402 4.526 1.00 94.19 121 PRO A O 1
ATOM 835 N N . ALA A 1 122 ? 8.794 -1.572 5.379 1.00 95.06 122 ALA A N 1
ATOM 836 C CA . ALA A 1 122 ? 9.075 -1.054 6.720 1.00 95.06 122 ALA A CA 1
ATOM 837 C C . ALA A 1 122 ? 10.383 -0.246 6.797 1.00 95.06 122 ALA A C 1
ATOM 839 O O . ALA A 1 122 ? 10.577 0.528 7.733 1.00 95.06 122 ALA A O 1
ATOM 840 N N . LEU A 1 123 ? 11.281 -0.417 5.821 1.00 93.62 123 LEU A N 1
ATOM 841 C CA . LEU A 1 123 ? 12.607 0.212 5.789 1.00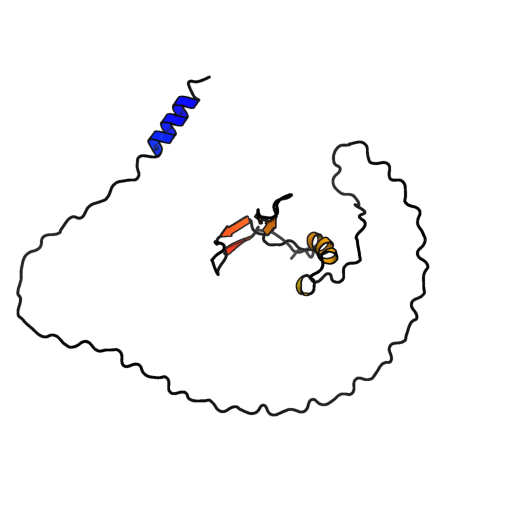 93.62 123 LEU A CA 1
ATOM 842 C C . LEU A 1 123 ? 12.736 1.289 4.702 1.00 93.62 123 LEU A C 1
ATOM 844 O O . LEU A 1 123 ? 13.818 1.837 4.492 1.00 93.62 123 LEU A O 1
ATOM 848 N N . THR A 1 124 ? 11.648 1.583 3.993 1.00 93.81 124 THR A N 1
ATOM 849 C CA . THR A 1 124 ? 11.651 2.413 2.786 1.00 93.81 124 THR A CA 1
ATOM 850 C C . THR A 1 124 ? 10.958 3.754 3.017 1.00 93.81 124 THR A C 1
ATOM 852 O O . THR A 1 124 ? 9.946 3.835 3.707 1.00 93.81 124 THR A O 1
ATOM 855 N N . SER A 1 125 ? 11.481 4.820 2.403 1.00 94.38 125 SER A N 1
ATOM 856 C CA . SER A 1 125 ? 10.852 6.154 2.403 1.00 94.38 125 SER A CA 1
ATOM 857 C C . SER A 1 125 ? 10.958 6.906 1.068 1.00 94.38 125 SER A C 1
ATOM 859 O O . SER A 1 125 ? 10.437 8.015 0.947 1.00 94.38 125 SER A O 1
ATOM 861 N N . ASP A 1 126 ? 11.609 6.325 0.055 1.00 94.50 126 ASP A N 1
ATOM 862 C CA . ASP A 1 126 ? 11.848 6.961 -1.239 1.00 94.50 126 ASP A CA 1
ATOM 863 C C . ASP A 1 126 ? 10.858 6.501 -2.323 1.00 94.50 126 ASP A C 1
ATOM 865 O O . ASP A 1 126 ? 10.339 5.383 -2.313 1.00 94.50 126 ASP A O 1
ATOM 869 N N . GLY A 1 127 ? 10.610 7.379 -3.297 1.00 93.81 127 GLY A N 1
ATOM 870 C CA . GLY A 1 127 ? 9.624 7.132 -4.346 1.00 93.81 127 GLY A CA 1
ATOM 871 C C . GLY A 1 127 ? 10.000 6.031 -5.342 1.00 93.81 127 GLY A C 1
ATOM 872 O O . GLY A 1 127 ? 9.098 5.405 -5.894 1.00 93.81 127 GLY A O 1
ATOM 873 N N . GLU A 1 128 ? 11.289 5.772 -5.593 1.00 94.56 128 GLU A N 1
ATOM 874 C CA . GLU A 1 128 ? 11.705 4.757 -6.575 1.00 94.56 128 GLU A CA 1
ATOM 875 C C . GLU A 1 128 ? 11.441 3.349 -6.039 1.00 94.56 128 GLU A C 1
ATOM 877 O O . GLU A 1 128 ? 10.872 2.514 -6.744 1.00 94.56 128 GLU A O 1
ATOM 882 N N . SER A 1 129 ? 11.748 3.118 -4.764 1.00 95.56 129 SER A N 1
ATOM 883 C CA . SER A 1 129 ? 11.381 1.893 -4.059 1.00 95.56 129 SER A CA 1
ATOM 884 C C . SER A 1 129 ? 9.857 1.719 -4.005 1.00 95.56 129 SER A C 1
ATOM 886 O O . SER A 1 129 ? 9.350 0.661 -4.379 1.00 95.56 129 SER A O 1
ATOM 888 N N . PHE A 1 130 ? 9.092 2.769 -3.663 1.00 94.12 130 PHE A N 1
ATOM 889 C CA . PHE A 1 130 ? 7.622 2.689 -3.640 1.00 94.12 130 PHE A CA 1
ATOM 890 C C . PHE A 1 130 ? 6.987 2.407 -5.010 1.00 94.12 130 PHE A C 1
ATOM 892 O O . PHE A 1 130 ? 5.934 1.769 -5.064 1.00 94.12 130 PHE A O 1
ATOM 899 N N . ARG A 1 131 ? 7.604 2.811 -6.133 1.00 93.62 131 ARG A N 1
ATOM 900 C CA . ARG A 1 131 ? 7.109 2.426 -7.471 1.00 93.62 131 ARG A CA 1
ATOM 901 C C . ARG A 1 131 ? 7.138 0.917 -7.684 1.00 93.62 131 ARG A C 1
ATOM 903 O O . ARG A 1 131 ? 6.217 0.387 -8.297 1.00 93.62 131 ARG A O 1
ATOM 910 N N . ILE A 1 132 ? 8.167 0.239 -7.179 1.00 94.81 132 ILE A N 1
ATOM 911 C CA . ILE A 1 132 ? 8.280 -1.220 -7.272 1.00 94.81 132 ILE A CA 1
ATOM 912 C C . ILE A 1 132 ? 7.378 -1.887 -6.232 1.00 94.81 132 ILE A C 1
ATOM 914 O O . ILE A 1 132 ? 6.641 -2.810 -6.570 1.00 94.81 132 ILE A O 1
ATOM 918 N N . LEU A 1 133 ? 7.383 -1.398 -4.987 1.00 95.69 133 LEU A N 1
ATOM 919 C CA . LEU A 1 133 ? 6.584 -1.962 -3.893 1.00 95.69 133 LEU A CA 1
ATOM 920 C C . LEU A 1 133 ? 5.086 -1.985 -4.208 1.00 95.69 133 LEU A C 1
ATOM 922 O O . LEU A 1 133 ? 4.438 -2.980 -3.909 1.00 95.69 133 LEU A O 1
ATOM 926 N N . GLN A 1 134 ? 4.551 -0.960 -4.878 1.00 93.69 134 GLN A N 1
ATOM 927 C CA . GLN A 1 134 ? 3.143 -0.933 -5.302 1.00 93.69 134 GLN A CA 1
ATOM 928 C C . GLN A 1 134 ? 2.769 -2.026 -6.317 1.00 93.69 134 GLN A C 1
ATOM 930 O O . GLN A 1 134 ? 1.591 -2.245 -6.565 1.00 93.69 134 GLN A O 1
ATOM 935 N N . GLN A 1 135 ? 3.744 -2.708 -6.927 1.00 93.50 135 GLN A N 1
ATOM 936 C CA . GLN A 1 135 ? 3.493 -3.870 -7.790 1.00 93.50 135 GLN A CA 1
ATOM 937 C C . GLN A 1 135 ? 3.558 -5.203 -7.024 1.00 93.50 135 GLN A C 1
ATOM 939 O O . GLN A 1 135 ? 3.199 -6.239 -7.577 1.00 93.50 135 GLN A O 1
ATOM 944 N N . ILE A 1 136 ? 4.058 -5.193 -5.783 1.00 95.50 136 ILE A N 1
ATOM 945 C CA . ILE A 1 136 ? 4.323 -6.386 -4.960 1.00 95.50 136 ILE A CA 1
ATOM 946 C C . ILE A 1 136 ? 3.351 -6.468 -3.773 1.00 95.50 136 ILE A C 1
ATOM 948 O O . ILE A 1 136 ? 2.940 -7.562 -3.392 1.00 95.50 136 ILE A O 1
ATOM 952 N N . TYR A 1 137 ? 2.989 -5.322 -3.195 1.00 96.25 137 TYR A N 1
ATOM 953 C CA . TYR A 1 137 ? 2.142 -5.201 -2.012 1.00 96.25 137 TYR A CA 1
ATOM 954 C C . TYR A 1 137 ? 0.872 -4.417 -2.336 1.00 96.25 137 TYR A C 1
ATOM 956 O O . TYR A 1 137 ? 0.920 -3.413 -3.045 1.00 96.25 137 TYR A O 1
ATOM 964 N N . GLU A 1 138 ? -0.247 -4.837 -1.749 1.00 96.06 138 GLU A N 1
ATOM 965 C CA . GLU A 1 138 ? -1.524 -4.129 -1.834 1.00 96.06 138 GLU A CA 1
ATOM 966 C C . GLU A 1 138 ? -1.883 -3.512 -0.468 1.00 96.06 138 GLU A C 1
ATOM 968 O O . GLU A 1 138 ? -1.861 -4.219 0.544 1.00 96.06 138 GLU A O 1
ATOM 973 N N . PRO A 1 139 ? -2.197 -2.204 -0.391 1.00 96.06 139 PRO A N 1
ATOM 974 C CA . PRO A 1 139 ? -2.627 -1.560 0.850 1.00 96.06 139 PRO A CA 1
ATOM 975 C C . PRO A 1 139 ? -4.103 -1.858 1.180 1.00 96.06 139 PRO A C 1
ATOM 977 O O . PRO A 1 139 ? -4.832 -2.489 0.417 1.00 96.06 139 PRO A O 1
ATOM 980 N N . LEU A 1 140 ? -4.586 -1.364 2.326 1.00 97.62 140 LEU A N 1
ATOM 981 C CA . LEU A 1 140 ? -6.019 -1.410 2.660 1.00 97.62 140 LEU A CA 1
ATOM 982 C C . LEU A 1 140 ? -6.850 -0.520 1.725 1.00 97.62 140 LEU A C 1
ATOM 984 O O . LEU A 1 140 ? -7.878 -0.952 1.200 1.00 97.62 140 LEU A O 1
ATOM 988 N N . VAL A 1 141 ? -6.376 0.705 1.509 1.00 97.00 141 VAL A N 1
ATOM 989 C CA . VAL A 1 141 ? -6.988 1.749 0.681 1.00 97.00 141 VAL A CA 1
ATOM 990 C C . VAL A 1 141 ? -5.903 2.448 -0.136 1.00 97.00 141 VAL A C 1
ATOM 992 O O . VAL A 1 141 ? -4.728 2.387 0.224 1.00 97.00 141 VAL A O 1
ATOM 995 N N . ASP A 1 142 ? -6.300 3.121 -1.209 1.00 96.06 142 ASP A N 1
ATOM 996 C CA . ASP A 1 142 ? -5.425 3.921 -2.071 1.00 96.06 142 ASP A CA 1
ATOM 997 C C . ASP A 1 142 ? -6.180 5.155 -2.589 1.00 96.06 142 ASP A C 1
ATOM 999 O O . ASP A 1 142 ? -7.371 5.314 -2.324 1.00 96.06 142 ASP A O 1
ATOM 1003 N N . LEU A 1 143 ? -5.507 6.046 -3.308 1.00 95.94 143 LEU A N 1
ATOM 1004 C CA . LEU A 1 143 ? -6.119 7.206 -3.939 1.00 95.94 143 LEU A CA 1
ATOM 1005 C C . LEU A 1 143 ? -6.866 6.815 -5.216 1.00 95.94 143 LEU A C 1
ATOM 1007 O O . LEU A 1 143 ? -6.380 6.037 -6.041 1.00 95.94 143 LEU A O 1
ATOM 1011 N N . ALA A 1 144 ? -8.037 7.414 -5.432 1.00 97.12 144 ALA A N 1
ATOM 1012 C CA . ALA A 1 144 ? -8.738 7.283 -6.698 1.00 97.12 144 ALA A CA 1
ATOM 1013 C C . ALA A 1 144 ? -7.837 7.807 -7.837 1.00 97.12 144 ALA A C 1
ATOM 1015 O O . ALA A 1 144 ? -7.221 8.873 -7.691 1.00 97.12 144 ALA A O 1
ATOM 1016 N N . PRO A 1 145 ? -7.756 7.114 -8.989 1.00 95.06 145 PRO A N 1
ATOM 1017 C CA . PRO A 1 145 ? -6.883 7.525 -10.082 1.00 95.06 145 PRO A CA 1
ATOM 1018 C C . PRO A 1 145 ? -7.109 8.979 -10.515 1.00 95.06 145 PRO A C 1
ATOM 1020 O O . PRO A 1 145 ? -8.210 9.366 -10.904 1.00 95.06 145 PRO A O 1
ATOM 1023 N N . GLY A 1 146 ? -6.041 9.778 -10.488 1.00 96.62 146 GLY A N 1
ATOM 1024 C CA . GLY A 1 146 ? -6.078 11.195 -10.863 1.00 96.62 146 GLY A CA 1
ATOM 1025 C C . GLY A 1 146 ? -6.531 12.148 -9.753 1.00 96.62 146 GLY A C 1
ATOM 1026 O O . GLY A 1 146 ? -6.706 13.336 -10.025 1.00 96.62 146 GLY A O 1
ATOM 1027 N N . THR A 1 147 ? -6.694 11.656 -8.525 1.00 97.31 147 THR A N 1
ATOM 1028 C CA . THR A 1 147 ? -7.052 12.457 -7.347 1.00 97.31 147 THR A CA 1
ATOM 1029 C C . THR A 1 147 ? -5.903 12.508 -6.339 1.00 97.31 147 THR A C 1
ATOM 1031 O O . THR A 1 147 ? -4.899 11.809 -6.485 1.00 97.31 147 THR A O 1
ATOM 1034 N N . VAL A 1 148 ? -6.037 13.371 -5.332 1.00 95.81 148 VAL A N 1
ATOM 1035 C CA . VAL A 1 148 ? -5.071 13.503 -4.224 1.00 95.81 148 VAL A CA 1
ATOM 1036 C C . VAL A 1 148 ? -5.729 13.413 -2.845 1.00 95.81 148 VAL A C 1
ATOM 1038 O O . VAL A 1 148 ? -5.042 13.473 -1.830 1.00 95.81 148 VAL A O 1
ATOM 1041 N N . ASP A 1 149 ? -7.054 13.312 -2.809 1.00 95.62 149 ASP A N 1
ATOM 1042 C CA . ASP A 1 149 ? -7.891 13.463 -1.620 1.00 95.62 149 ASP A CA 1
ATOM 1043 C C . ASP A 1 149 ? -9.057 12.465 -1.560 1.00 95.62 149 ASP A C 1
ATOM 1045 O O . ASP A 1 149 ? -9.727 12.372 -0.533 1.00 95.62 149 ASP A O 1
ATOM 1049 N N . GLU A 1 150 ? -9.296 11.695 -2.623 1.00 96.19 150 GLU A N 1
ATOM 1050 C CA . GLU A 1 150 ? -10.345 10.678 -2.659 1.00 96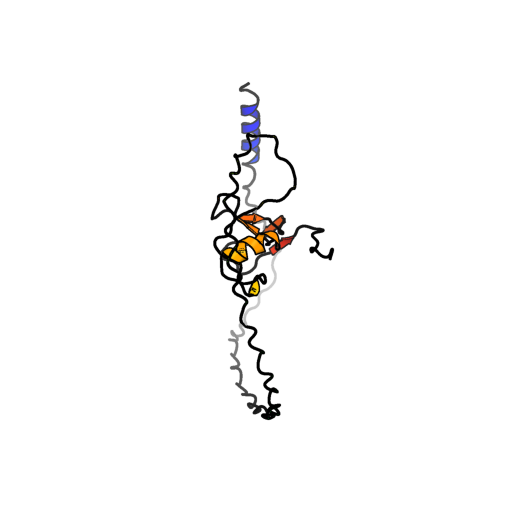.19 150 GLU A CA 1
ATOM 1051 C C . GLU A 1 150 ? -9.740 9.293 -2.418 1.00 96.19 150 GLU A C 1
ATOM 1053 O O . GLU A 1 150 ? -8.894 8.844 -3.187 1.00 96.19 150 GLU A O 1
ATOM 1058 N N . LEU A 1 151 ? -10.181 8.608 -1.359 1.00 95.62 151 LEU A N 1
ATOM 1059 C CA . LEU A 1 151 ? -9.750 7.247 -1.041 1.00 95.62 151 LEU A CA 1
ATOM 1060 C C . LEU A 1 151 ? -10.697 6.201 -1.636 1.00 95.62 151 LEU A C 1
ATOM 1062 O O . LEU A 1 151 ? -11.919 6.325 -1.560 1.00 95.62 151 LEU A O 1
ATOM 1066 N N . VAL A 1 152 ? -10.120 5.124 -2.158 1.00 97.31 152 VAL A N 1
ATOM 1067 C CA . VAL A 1 152 ? -10.806 3.934 -2.665 1.00 97.31 152 VAL A CA 1
ATOM 1068 C C . VAL A 1 152 ? -10.274 2.678 -1.980 1.00 97.31 152 VAL A C 1
ATOM 1070 O O . VAL A 1 152 ? -9.116 2.609 -1.575 1.00 97.31 152 VAL A O 1
ATOM 1073 N N . GLY A 1 153 ? -11.128 1.665 -1.847 1.00 97.50 153 GLY A N 1
ATOM 1074 C CA . GLY A 1 153 ? -10.746 0.384 -1.253 1.00 97.50 153 GLY A CA 1
ATOM 1075 C C . GLY A 1 153 ? -9.849 -0.445 -2.171 1.00 97.50 153 GLY A C 1
ATOM 1076 O O . GLY A 1 153 ? -10.182 -0.645 -3.342 1.00 97.50 153 GLY A O 1
ATOM 1077 N N . VAL A 1 154 ? -8.746 -0.969 -1.626 1.00 97.31 154 VAL A N 1
ATOM 1078 C CA . VAL A 1 154 ? -7.875 -1.943 -2.301 1.00 97.31 154 VAL A CA 1
ATOM 1079 C C . VAL A 1 154 ? -8.089 -3.322 -1.690 1.00 97.31 154 VAL A C 1
ATOM 1081 O O . VAL A 1 154 ? -8.844 -4.105 -2.262 1.00 97.31 154 VAL A O 1
ATOM 1084 N N . LEU A 1 155 ? -7.519 -3.624 -0.521 1.00 98.06 155 LEU A N 1
ATOM 1085 C CA . LEU A 1 155 ? -7.850 -4.850 0.217 1.00 98.06 155 LEU A CA 1
ATOM 1086 C C . LEU A 1 155 ? -9.114 -4.699 1.072 1.00 98.06 155 LEU A C 1
ATOM 1088 O O . LEU A 1 155 ? -9.795 -5.690 1.340 1.00 98.06 155 LEU A O 1
ATOM 1092 N N . ALA A 1 156 ? -9.451 -3.474 1.477 1.00 98.38 156 ALA A N 1
ATOM 1093 C CA . ALA A 1 156 ? -10.695 -3.182 2.174 1.00 98.38 156 ALA A CA 1
ATOM 1094 C C . ALA A 1 156 ? -11.864 -3.051 1.181 1.00 98.38 156 ALA A C 1
ATOM 1096 O O . ALA A 1 156 ? -11.779 -2.328 0.190 1.00 98.38 156 ALA A O 1
ATOM 1097 N N . GLU A 1 157 ? -12.972 -3.736 1.458 1.00 97.25 157 GLU A N 1
ATOM 1098 C CA . GLU A 1 157 ? -14.254 -3.580 0.754 1.00 97.25 157 GLU A CA 1
ATOM 1099 C C . GLU A 1 157 ? -15.051 -2.394 1.301 1.00 97.25 157 GLU A C 1
ATOM 1101 O O . GLU A 1 157 ? -15.765 -1.717 0.562 1.00 97.25 157 GLU A O 1
ATOM 1106 N N . SER A 1 158 ? -14.924 -2.143 2.603 1.00 97.50 158 SER A N 1
ATOM 1107 C CA . SER A 1 158 ? -15.485 -0.986 3.289 1.00 97.50 158 SER A CA 1
ATOM 1108 C C . SER A 1 158 ? -14.688 -0.684 4.552 1.00 97.50 158 SER A C 1
ATOM 1110 O O . SER A 1 158 ? -13.936 -1.528 5.051 1.00 97.50 158 SER A O 1
ATOM 1112 N N . TRP A 1 159 ? -14.861 0.521 5.078 1.00 97.38 159 TRP A N 1
ATOM 1113 C CA . TRP A 1 159 ? -14.298 0.915 6.357 1.00 97.38 159 TRP A CA 1
ATOM 1114 C C . TRP A 1 159 ? -15.212 1.900 7.076 1.00 97.38 159 TRP A C 1
ATOM 1116 O O . TRP A 1 159 ? -16.009 2.602 6.452 1.00 97.38 159 TRP A O 1
ATOM 1126 N N . GLU A 1 160 ? -15.093 1.920 8.396 1.00 97.19 160 GLU A N 1
ATOM 1127 C CA . GLU A 1 160 ? -15.836 2.786 9.303 1.00 97.19 160 GLU A CA 1
ATOM 1128 C C . GLU A 1 160 ? -14.840 3.586 10.149 1.00 97.19 160 GLU A C 1
ATOM 1130 O O . GLU A 1 160 ? -13.835 3.037 10.611 1.00 97.19 160 GLU A O 1
ATOM 1135 N N . GLY A 1 161 ? -15.118 4.878 10.321 1.00 94.06 161 GLY A N 1
ATOM 1136 C CA . GLY A 1 161 ? -14.300 5.819 11.084 1.00 94.06 161 GLY A CA 1
ATOM 1137 C C . GLY A 1 161 ? -14.286 7.206 10.440 1.00 94.06 161 GLY A C 1
ATOM 1138 O O . GLY A 1 161 ? -14.319 7.340 9.216 1.00 94.06 161 GLY A O 1
ATOM 1139 N N . GLU A 1 162 ? -14.253 8.237 11.273 1.00 92.69 162 GLU A N 1
ATOM 1140 C CA . GLU A 1 162 ? -14.128 9.642 10.887 1.00 92.69 162 GLU A CA 1
ATOM 1141 C C . GLU A 1 162 ? -12.698 10.143 11.152 1.00 92.69 162 GLU A C 1
ATOM 1143 O O . GLU A 1 162 ? -12.034 9.636 12.052 1.00 92.69 162 GLU A O 1
ATOM 1148 N N . PRO A 1 163 ? -12.211 11.192 10.460 1.00 89.56 163 PRO A N 1
ATOM 1149 C CA . PRO A 1 163 ? -10.833 11.682 10.604 1.00 89.56 163 PRO A CA 1
ATOM 1150 C C . PRO A 1 163 ? -10.381 12.011 12.038 1.00 89.56 163 PRO A C 1
ATOM 1152 O O . PRO A 1 163 ? -9.184 12.028 12.318 1.00 89.56 163 PRO A O 1
ATOM 1155 N N . SER A 1 164 ? -11.319 12.322 12.938 1.00 94.62 164 SER A N 1
ATOM 1156 C CA . SER A 1 164 ? -11.055 12.605 14.354 1.00 94.62 164 SER A CA 1
ATOM 1157 C C . SER A 1 164 ? -10.928 11.364 15.234 1.00 94.62 164 SER A C 1
ATOM 1159 O O . SER A 1 164 ? -10.541 11.488 16.398 1.00 94.62 164 SER A O 1
ATOM 1161 N N . ASP A 1 165 ? -11.302 10.199 14.719 1.00 96.31 165 ASP A N 1
ATOM 1162 C CA . ASP A 1 165 ? -11.401 8.980 15.501 1.00 96.31 165 ASP A CA 1
ATOM 1163 C C . ASP A 1 165 ? -10.019 8.373 15.741 1.00 96.31 165 ASP A C 1
ATOM 1165 O O . ASP A 1 165 ? -9.084 8.512 14.950 1.00 96.31 165 ASP A O 1
ATOM 1169 N N . THR A 1 166 ? -9.892 7.674 16.865 1.00 96.88 166 THR A N 1
ATOM 1170 C CA . THR A 1 166 ? -8.698 6.891 17.213 1.00 96.88 166 THR A CA 1
ATOM 1171 C C . THR A 1 166 ? -8.862 5.408 16.885 1.00 96.88 166 THR A C 1
ATOM 1173 O O . THR A 1 166 ? -7.954 4.622 17.140 1.00 96.88 166 THR A O 1
ATOM 1176 N N . GLU A 1 167 ? -10.024 5.017 16.365 1.00 97.50 167 GLU A N 1
ATOM 1177 C CA . GLU A 1 167 ? -10.376 3.643 16.028 1.00 97.50 167 GLU A CA 1
ATOM 1178 C C . GLU A 1 167 ? -11.016 3.613 14.640 1.00 97.50 167 GLU A C 1
ATOM 1180 O O . GLU A 1 167 ? -11.881 4.428 14.333 1.00 97.50 167 GLU A O 1
ATOM 1185 N N . TYR A 1 168 ? -10.568 2.669 13.814 1.00 97.44 168 TYR A N 1
ATOM 1186 C CA . TYR A 1 168 ? -11.074 2.441 12.466 1.00 97.44 168 TYR A CA 1
ATOM 1187 C C . TYR A 1 168 ? -11.306 0.948 12.274 1.00 97.44 168 TYR A C 1
ATOM 1189 O O . TYR A 1 168 ? -10.467 0.128 12.660 1.00 97.44 168 TYR A O 1
ATOM 1197 N N . VAL A 1 169 ? -12.419 0.593 11.637 1.00 97.94 169 VAL A N 1
ATOM 1198 C CA . VAL A 1 169 ? -12.769 -0.799 11.337 1.00 97.94 169 VAL A CA 1
ATOM 1199 C C . VAL A 1 169 ? -12.733 -0.997 9.830 1.00 97.94 169 VAL A C 1
ATOM 1201 O O . VAL A 1 169 ? -13.482 -0.348 9.110 1.00 97.94 169 VAL A O 1
ATOM 1204 N N . PHE A 1 170 ? -11.885 -1.906 9.348 1.00 98.38 170 PHE A N 1
ATOM 1205 C CA . PHE A 1 170 ? -11.790 -2.261 7.929 1.00 98.38 170 PHE A CA 1
ATOM 1206 C C . PHE A 1 170 ? -12.391 -3.647 7.689 1.00 98.38 170 PHE A C 1
ATOM 1208 O O . PHE A 1 170 ? -11.980 -4.627 8.310 1.00 98.38 170 PHE A O 1
ATOM 1215 N N . ASN A 1 171 ? -13.330 -3.743 6.750 1.00 98.25 171 ASN A N 1
ATOM 1216 C CA . ASN A 1 171 ? -13.884 -5.011 6.285 1.00 98.25 171 ASN A CA 1
ATOM 1217 C C . ASN A 1 171 ? -13.107 -5.457 5.043 1.00 98.25 171 ASN A C 1
ATOM 1219 O O . ASN A 1 171 ? -13.127 -4.772 4.022 1.00 98.25 171 ASN A O 1
ATOM 1223 N N . LEU A 1 172 ? -12.388 -6.576 5.138 1.00 98.25 172 LEU A N 1
ATOM 1224 C CA . LEU A 1 172 ? -11.462 -7.030 4.096 1.00 98.25 172 LEU A CA 1
ATOM 1225 C C . LEU A 1 172 ? -12.122 -7.963 3.078 1.00 98.25 172 LEU A C 1
ATOM 1227 O O . LEU A 1 172 ? -12.985 -8.779 3.424 1.00 98.25 172 LEU A O 1
ATOM 1231 N N . LYS A 1 173 ? -11.617 -7.902 1.842 1.00 97.88 173 LYS A N 1
ATOM 1232 C CA . LYS A 1 173 ? -11.940 -8.851 0.775 1.00 97.88 173 LYS A CA 1
ATOM 1233 C C . LYS A 1 173 ? -11.669 -10.283 1.223 1.00 97.88 173 LYS A C 1
ATOM 1235 O O . LYS A 1 173 ? -10.634 -10.586 1.815 1.00 97.88 173 LYS A O 1
ATOM 1240 N N . GLN A 1 174 ? -12.599 -11.178 0.909 1.00 97.06 174 GLN A N 1
ATOM 1241 C CA . GLN A 1 174 ? -12.468 -12.598 1.234 1.00 97.06 174 GLN A CA 1
ATOM 1242 C C . GLN A 1 174 ? -11.698 -13.353 0.146 1.00 97.06 174 GLN A C 1
ATOM 1244 O O . GLN A 1 174 ? -11.851 -13.077 -1.042 1.00 97.06 174 GLN A O 1
ATOM 1249 N N . GLY A 1 175 ? -10.910 -14.352 0.554 1.00 96.00 175 GLY A N 1
ATOM 1250 C CA . GLY A 1 175 ? -10.177 -15.224 -0.372 1.00 96.00 175 GLY A CA 1
ATOM 1251 C C . GLY A 1 175 ? -8.969 -14.574 -1.051 1.00 96.00 175 GLY A C 1
ATOM 1252 O O . GLY A 1 175 ? -8.509 -15.088 -2.066 1.00 96.00 175 GLY A O 1
ATOM 1253 N N . VAL A 1 176 ? -8.469 -13.457 -0.515 1.00 96.00 176 VAL A N 1
ATOM 1254 C CA . VAL A 1 176 ? -7.166 -12.903 -0.902 1.00 96.00 176 VAL A CA 1
ATOM 1255 C C . VAL A 1 176 ? -6.070 -13.843 -0.405 1.00 96.00 176 VAL A C 1
ATOM 1257 O O . VAL A 1 176 ? -6.138 -14.308 0.731 1.00 96.00 176 VAL A O 1
ATOM 1260 N N . THR A 1 177 ? -5.082 -14.109 -1.255 1.00 96.31 177 THR A N 1
ATOM 1261 C CA . THR A 1 177 ? -3.933 -14.963 -0.943 1.00 96.31 177 THR A CA 1
ATOM 1262 C C . THR A 1 177 ? -2.632 -14.211 -1.167 1.00 96.31 177 THR A C 1
ATOM 1264 O O . THR A 1 177 ? -2.536 -13.380 -2.073 1.00 96.31 177 THR A O 1
ATOM 1267 N N . PHE A 1 178 ? -1.602 -14.559 -0.411 1.00 96.75 178 PHE A N 1
ATOM 1268 C CA . PHE A 1 178 ? -0.237 -14.159 -0.707 1.00 96.75 178 PHE A CA 1
ATOM 1269 C C . PHE A 1 178 ? 0.274 -14.852 -1.977 1.00 96.75 178 PHE A C 1
ATOM 1271 O O . PHE A 1 178 ? -0.307 -15.809 -2.495 1.00 96.75 178 PHE A O 1
ATOM 1278 N N . HIS A 1 179 ? 1.394 -14.358 -2.503 1.00 95.19 179 HIS A N 1
ATOM 1279 C CA . HIS A 1 179 ? 1.997 -14.863 -3.740 1.00 95.19 179 HIS A CA 1
ATOM 1280 C C . HIS A 1 179 ? 2.484 -16.322 -3.642 1.00 95.19 179 HIS A C 1
ATOM 1282 O O . HIS A 1 179 ? 2.685 -16.967 -4.671 1.00 95.19 179 HIS A O 1
ATOM 1288 N N . ASP A 1 180 ? 2.669 -16.850 -2.429 1.00 96.62 180 ASP A N 1
ATOM 1289 C CA . ASP A 1 180 ? 2.999 -18.254 -2.166 1.00 96.62 180 ASP A CA 1
ATOM 1290 C C . ASP A 1 180 ? 1.759 -19.167 -2.065 1.00 96.62 180 ASP A C 1
ATOM 1292 O O . ASP A 1 180 ? 1.892 -20.387 -1.950 1.00 96.62 180 ASP A O 1
ATOM 1296 N N . GLY A 1 181 ? 0.559 -18.588 -2.162 1.00 94.44 181 GLY A N 1
ATOM 1297 C CA . GLY A 1 181 ? -0.722 -19.281 -2.101 1.00 94.44 181 GLY A CA 1
ATOM 1298 C C . GLY A 1 181 ? -1.309 -19.438 -0.697 1.00 94.44 181 GLY A C 1
ATOM 1299 O O . GLY A 1 181 ? -2.314 -20.143 -0.574 1.00 94.44 181 GLY A O 1
ATOM 1300 N N . THR A 1 182 ? -0.701 -18.835 0.333 1.00 91.88 182 THR A N 1
ATOM 1301 C CA . THR A 1 182 ? -1.280 -18.767 1.689 1.00 91.88 182 THR A CA 1
ATOM 1302 C C . THR A 1 182 ? -2.370 -17.719 1.829 1.00 91.88 182 THR A C 1
ATOM 1304 O O . THR A 1 182 ? -2.380 -16.754 1.034 1.00 91.88 182 THR A O 1
#

Radius of gyration: 36.82 Å; Cα contacts (8 Å, |Δi|>4): 78; chains: 1; bounding box: 93×34×93 Å

Sequence (182 aa):
MIRVRSLVLLVVIILMIAACAPGGSTPVPGTPGTTPAQSEPAESEPAESEPAESEPAESEPAESEPAESEPAESEPAESEPAESEPAESEPAESTPPTGGDPVVGGTLAFGGAALAASLDPALTSDGESFRILQQIYEPLVDLAPGTVDELVGVLAESWEGEPSDTEYVFNLKQGVTFHDGT

Mean predicted aligned error: 21.61 Å

pLDDT: mean 71.63, std 21.82, range [36.03, 98.38]